Protein AF-A0AAI9CP24-F1 (afdb_monomer_lite)

Structure (mmCIF, N/CA/C/O backbone):
data_AF-A0AAI9CP24-F1
#
_entry.id   AF-A0AAI9CP24-F1
#
loop_
_atom_site.group_PDB
_atom_site.id
_atom_site.type_symbol
_atom_site.label_atom_id
_atom_site.label_alt_id
_atom_site.label_comp_id
_atom_site.label_asym_id
_atom_site.label_entity_id
_atom_site.label_seq_id
_atom_site.pdbx_PDB_ins_code
_atom_site.Cartn_x
_atom_site.Cartn_y
_atom_site.Cartn_z
_atom_site.occupancy
_atom_site.B_iso_or_equiv
_atom_site.auth_seq_id
_atom_site.auth_comp_id
_atom_site.auth_asym_id
_atom_site.auth_atom_id
_atom_site.pdbx_PDB_model_num
ATOM 1 N N . MET A 1 1 ? 12.661 22.272 -16.283 1.00 29.75 1 MET A N 1
ATOM 2 C CA . MET A 1 1 ? 11.301 22.648 -16.720 1.00 29.75 1 MET A CA 1
ATOM 3 C C . MET A 1 1 ? 10.342 22.265 -15.610 1.00 29.75 1 MET A C 1
ATOM 5 O O . MET A 1 1 ? 10.317 21.110 -15.218 1.00 29.75 1 MET A O 1
ATOM 9 N N . ASN A 1 2 ? 9.661 23.262 -15.044 1.00 33.88 2 ASN A N 1
ATOM 10 C CA . ASN A 1 2 ? 8.688 23.113 -13.966 1.00 33.88 2 ASN A CA 1
ATOM 11 C C . ASN A 1 2 ? 7.467 22.349 -14.462 1.00 33.88 2 ASN A C 1
ATOM 13 O O . ASN A 1 2 ? 6.769 22.854 -15.339 1.00 33.88 2 ASN A O 1
ATOM 17 N N . VAL A 1 3 ? 7.158 21.214 -13.841 1.00 28.73 3 VAL A N 1
ATOM 18 C CA . VAL A 1 3 ? 5.809 20.662 -13.914 1.00 28.73 3 VAL A CA 1
ATOM 19 C C . VAL A 1 3 ? 5.380 20.161 -12.539 1.00 28.73 3 VAL A C 1
ATOM 21 O O . VAL A 1 3 ? 5.319 18.972 -12.255 1.00 28.73 3 VAL A O 1
ATOM 24 N N . ILE A 1 4 ? 5.069 21.120 -11.667 1.00 34.44 4 ILE A N 1
ATOM 25 C CA . ILE A 1 4 ? 4.234 20.886 -10.489 1.00 34.44 4 ILE A CA 1
ATOM 26 C C . ILE A 1 4 ? 2.826 20.619 -11.031 1.00 34.44 4 ILE A C 1
ATOM 28 O O . ILE A 1 4 ? 2.032 21.542 -11.219 1.00 34.44 4 ILE A O 1
ATOM 32 N N . TRP A 1 5 ? 2.521 19.362 -11.357 1.00 32.34 5 TRP A N 1
ATOM 33 C CA . TRP A 1 5 ? 1.144 18.960 -11.618 1.00 32.34 5 TRP A CA 1
ATOM 34 C C . TRP A 1 5 ? 0.397 18.959 -10.290 1.00 32.34 5 TRP A C 1
ATOM 36 O O . TRP A 1 5 ? 0.415 17.996 -9.527 1.00 32.34 5 TRP A O 1
ATOM 46 N N . SER A 1 6 ? -0.324 20.048 -10.041 1.00 39.28 6 SER A N 1
ATOM 47 C CA . SER A 1 6 ? -1.467 20.018 -9.147 1.00 39.28 6 SER A CA 1
ATOM 48 C C . SER A 1 6 ? -2.445 18.960 -9.661 1.00 39.28 6 SER A C 1
ATOM 50 O O . SER A 1 6 ? -3.108 19.163 -10.682 1.00 39.28 6 SER A O 1
ATOM 52 N N . LYS A 1 7 ? -2.576 17.834 -8.966 1.00 36.53 7 LYS A N 1
ATOM 53 C CA . LYS A 1 7 ? -3.758 16.986 -9.109 1.00 36.53 7 LYS A CA 1
ATOM 54 C C . LYS A 1 7 ? -4.300 16.660 -7.734 1.00 36.53 7 LYS A C 1
ATOM 56 O O . LYS A 1 7 ? -3.764 15.846 -6.995 1.00 36.53 7 LYS A O 1
ATOM 61 N N . SER A 1 8 ? -5.386 17.370 -7.439 1.00 38.00 8 SER A N 1
ATOM 62 C CA . SER A 1 8 ? -6.408 17.005 -6.471 1.00 38.00 8 SER A CA 1
ATOM 63 C C . SER A 1 8 ? -6.593 15.487 -6.474 1.00 38.00 8 SER A C 1
ATOM 65 O O . SER A 1 8 ? -7.033 14.910 -7.471 1.00 38.00 8 SER A O 1
ATOM 67 N N . VAL A 1 9 ? -6.201 14.845 -5.377 1.00 40.53 9 VAL A N 1
ATOM 68 C CA . VAL A 1 9 ? -6.510 13.443 -5.120 1.00 40.53 9 VAL A CA 1
ATOM 69 C C . VAL A 1 9 ? -8.025 13.361 -4.981 1.00 40.53 9 VAL A C 1
ATOM 71 O O . VAL A 1 9 ? -8.609 13.981 -4.091 1.00 40.53 9 VAL A O 1
ATOM 74 N N . SER A 1 10 ? -8.689 12.652 -5.896 1.00 38.44 10 SER A N 1
ATOM 75 C CA . SER A 1 10 ? -10.125 12.407 -5.775 1.00 38.44 10 SER A CA 1
ATOM 76 C C . SER A 1 10 ? -10.376 11.702 -4.444 1.00 38.44 10 SER A C 1
ATOM 78 O O . SER A 1 10 ? -9.786 10.651 -4.202 1.00 38.44 10 SER A O 1
ATOM 80 N N . ALA A 1 11 ? -11.265 12.243 -3.612 1.00 44.44 11 ALA A N 1
ATOM 81 C CA . ALA A 1 11 ? -11.516 11.790 -2.239 1.00 44.44 11 ALA A CA 1
ATOM 82 C C . ALA A 1 11 ? -11.959 10.311 -2.082 1.00 44.44 11 ALA A C 1
ATOM 84 O O . ALA A 1 11 ? -12.158 9.857 -0.961 1.00 44.44 11 ALA A O 1
ATOM 85 N N . ASN A 1 12 ? -12.099 9.563 -3.183 1.00 48.12 12 ASN A N 1
ATOM 86 C CA . ASN A 1 12 ? -12.574 8.179 -3.231 1.00 48.12 12 ASN A CA 1
ATOM 87 C C . ASN A 1 12 ? -11.543 7.177 -3.785 1.00 48.12 12 ASN A C 1
ATOM 89 O O . ASN A 1 12 ? -11.907 6.030 -4.045 1.00 48.12 12 ASN A O 1
ATOM 93 N N . ARG A 1 13 ? -10.287 7.578 -4.022 1.00 58.44 13 ARG A N 1
ATOM 94 C CA . ARG A 1 13 ? -9.285 6.683 -4.621 1.00 58.44 13 ARG A CA 1
ATOM 95 C C . ARG A 1 13 ? -8.527 5.879 -3.568 1.00 58.44 13 ARG A C 1
ATOM 97 O O . ARG A 1 13 ? -8.204 6.403 -2.505 1.00 58.44 13 ARG A O 1
ATOM 104 N N . THR A 1 14 ? -8.259 4.600 -3.844 1.00 68.88 14 THR A N 1
ATOM 105 C CA . THR A 1 14 ? -7.449 3.777 -2.936 1.00 68.88 14 THR A CA 1
ATOM 106 C C . THR A 1 14 ? -5.961 4.017 -3.174 1.00 68.88 14 THR A C 1
ATOM 108 O O . THR A 1 14 ? -5.543 4.285 -4.299 1.00 68.88 14 THR A O 1
ATOM 111 N N . PHE A 1 15 ? -5.141 3.831 -2.136 1.00 73.62 15 PHE A N 1
ATOM 112 C CA . PHE A 1 15 ? -3.679 3.870 -2.253 1.00 73.62 15 PHE A CA 1
ATOM 113 C C . PHE A 1 15 ? -3.136 2.983 -3.383 1.00 73.62 15 PHE A C 1
ATOM 115 O O . PHE A 1 15 ? -2.243 3.374 -4.125 1.00 73.62 15 PHE A O 1
ATOM 122 N N . PHE A 1 16 ? -3.710 1.793 -3.557 1.00 76.88 16 PHE A N 1
ATOM 123 C CA . PHE A 1 16 ? -3.264 0.852 -4.581 1.00 76.88 16 PHE A CA 1
ATOM 124 C C . PHE A 1 16 ? -3.548 1.341 -6.001 1.00 76.88 16 PHE A C 1
ATOM 126 O O . PHE A 1 16 ? -2.753 1.075 -6.902 1.00 76.88 16 PHE A O 1
ATOM 133 N N . ASP A 1 17 ? -4.654 2.056 -6.207 1.00 77.69 17 ASP A N 1
ATOM 134 C CA . ASP A 1 17 ? -4.970 2.650 -7.506 1.00 77.69 17 ASP A CA 1
ATOM 135 C C . ASP A 1 17 ? -3.999 3.791 -7.829 1.00 77.69 17 ASP A C 1
ATOM 137 O O . ASP A 1 17 ? -3.595 3.949 -8.976 1.00 77.69 17 ASP A O 1
ATOM 141 N N . GLU A 1 18 ? -3.583 4.556 -6.817 1.00 78.50 18 GLU A N 1
ATOM 142 C CA . GLU A 1 18 ? -2.584 5.615 -6.976 1.00 78.50 18 GLU A CA 1
ATOM 143 C C . GLU A 1 18 ? -1.195 5.057 -7.285 1.00 78.50 18 GLU A C 1
ATOM 145 O O . GLU A 1 18 ? -0.570 5.505 -8.243 1.00 78.50 18 GLU A O 1
ATOM 150 N N . VAL A 1 19 ? -0.740 4.038 -6.549 1.00 82.69 19 VAL A N 1
ATOM 151 C CA . VAL A 1 19 ? 0.527 3.345 -6.844 1.00 82.69 19 VAL A CA 1
ATOM 152 C C . VAL A 1 19 ? 0.510 2.755 -8.248 1.00 82.69 19 VAL A C 1
ATOM 154 O O . VAL A 1 19 ? 1.470 2.914 -8.997 1.00 82.69 19 VAL A O 1
ATOM 157 N N . THR A 1 20 ? -0.595 2.108 -8.627 1.00 87.19 20 THR A N 1
ATOM 158 C CA . THR A 1 20 ? -0.749 1.520 -9.963 1.00 87.19 20 THR A CA 1
ATOM 159 C C . THR A 1 20 ? -0.615 2.576 -11.056 1.00 87.19 20 THR A C 1
ATOM 161 O O . THR A 1 20 ? 0.043 2.337 -12.066 1.00 87.19 20 THR A O 1
ATOM 164 N N . ASP A 1 21 ? -1.227 3.741 -10.872 1.00 86.31 21 ASP A N 1
ATOM 165 C CA . ASP A 1 21 ? -1.148 4.832 -11.838 1.00 86.31 21 ASP A CA 1
ATOM 166 C C . ASP A 1 21 ? 0.249 5.445 -11.923 1.00 86.31 21 ASP A C 1
ATOM 168 O O . ASP A 1 21 ? 0.714 5.714 -13.029 1.00 86.31 21 ASP A O 1
ATOM 172 N N . VAL A 1 22 ? 0.916 5.658 -10.784 1.00 88.25 22 VAL A N 1
ATOM 173 C CA . VAL A 1 22 ? 2.273 6.222 -10.754 1.00 88.25 22 VAL A CA 1
ATOM 174 C C . VAL A 1 22 ? 3.254 5.287 -11.451 1.00 88.25 22 VAL A C 1
ATOM 176 O O . VAL A 1 22 ? 3.964 5.730 -12.350 1.00 88.25 22 VAL A O 1
ATOM 179 N N . ILE A 1 23 ? 3.239 3.991 -11.116 1.00 90.94 23 ILE A N 1
ATOM 180 C CA . ILE A 1 23 ? 4.111 3.002 -11.765 1.00 90.94 23 ILE A CA 1
ATOM 181 C C . ILE A 1 23 ? 3.857 2.989 -13.275 1.00 90.94 23 ILE A C 1
ATOM 183 O O . ILE A 1 23 ? 4.799 3.066 -14.056 1.00 90.94 23 ILE A O 1
ATOM 187 N N . ARG A 1 24 ? 2.591 2.954 -13.714 1.00 91.31 24 ARG A N 1
ATOM 188 C CA . ARG A 1 24 ? 2.267 2.983 -15.150 1.00 91.31 24 ARG A CA 1
ATOM 189 C C . ARG A 1 24 ? 2.765 4.244 -15.840 1.00 91.31 24 ARG A C 1
ATOM 191 O O . ARG A 1 24 ? 3.274 4.141 -16.949 1.00 91.31 24 ARG A O 1
ATOM 198 N N . LEU A 1 25 ? 2.598 5.405 -15.213 1.00 90.81 25 LEU A N 1
ATOM 199 C CA . LEU A 1 25 ? 3.021 6.682 -15.777 1.00 90.81 25 LEU A CA 1
ATOM 200 C C . LEU A 1 25 ? 4.541 6.720 -15.975 1.00 90.81 25 LEU A C 1
ATOM 202 O O . LEU A 1 25 ? 4.999 7.020 -17.079 1.00 90.81 25 LEU A O 1
ATOM 206 N N . VAL A 1 26 ? 5.307 6.375 -14.938 1.00 90.25 26 VAL A N 1
ATOM 207 C CA . VAL A 1 26 ? 6.775 6.388 -14.996 1.00 90.25 26 VAL A CA 1
ATOM 208 C C . VAL A 1 26 ? 7.280 5.351 -15.997 1.00 90.25 26 VAL A C 1
ATOM 210 O O . VAL A 1 26 ? 8.027 5.701 -16.903 1.00 90.25 26 VAL A O 1
ATOM 213 N N . LEU A 1 27 ? 6.790 4.109 -15.932 1.00 91.06 27 LEU A N 1
ATOM 214 C CA . LEU A 1 27 ? 7.218 3.053 -16.855 1.00 91.06 27 LEU A CA 1
ATOM 215 C C . LEU A 1 27 ? 6.841 3.342 -18.312 1.00 91.06 27 LEU A C 1
ATOM 217 O O . LEU A 1 27 ? 7.616 3.034 -19.208 1.00 91.06 27 LEU A O 1
ATOM 221 N N . SER A 1 28 ? 5.695 3.983 -18.562 1.00 88.94 28 SER A N 1
ATOM 222 C CA . SER A 1 28 ? 5.347 4.425 -19.919 1.00 88.94 28 SER A CA 1
ATOM 223 C C . SER A 1 28 ? 6.265 5.528 -20.443 1.00 88.94 28 SER A C 1
ATOM 225 O O . SER A 1 28 ? 6.451 5.633 -21.649 1.00 88.94 28 SER A O 1
ATOM 227 N N . SER A 1 29 ? 6.839 6.340 -19.549 1.00 88.69 29 SER A N 1
ATOM 228 C CA . SER A 1 29 ? 7.823 7.368 -19.909 1.00 88.69 29 SER A CA 1
ATOM 229 C C . SER A 1 29 ? 9.212 6.768 -20.155 1.00 88.69 29 SER A C 1
ATOM 231 O O . SER A 1 29 ? 10.026 7.394 -20.823 1.00 88.69 29 SER A O 1
ATOM 233 N N . ALA A 1 30 ? 9.458 5.562 -19.637 1.00 87.69 30 ALA A N 1
ATOM 234 C CA . ALA A 1 30 ? 10.645 4.744 -19.874 1.00 87.69 30 ALA A CA 1
ATOM 235 C C . ALA A 1 30 ? 10.435 3.709 -21.002 1.00 87.69 30 ALA A C 1
ATOM 237 O O . ALA A 1 30 ? 11.080 2.668 -21.007 1.00 87.69 30 ALA A O 1
ATOM 238 N N . ASP A 1 31 ? 9.484 3.951 -21.913 1.00 89.62 31 ASP A N 1
ATOM 239 C CA . ASP A 1 31 ? 9.185 3.106 -23.082 1.00 89.62 31 ASP A CA 1
ATOM 240 C C . ASP A 1 31 ? 8.832 1.629 -22.784 1.00 89.62 31 ASP A C 1
ATOM 242 O O . ASP A 1 31 ? 8.814 0.780 -23.679 1.00 89.62 31 ASP A O 1
ATOM 246 N N . VAL A 1 32 ? 8.445 1.304 -21.546 1.00 89.88 32 VAL A N 1
ATOM 247 C CA . VAL A 1 32 ? 7.958 -0.036 -21.191 1.00 89.88 32 VAL A CA 1
ATOM 248 C C . VAL A 1 32 ? 6.535 -0.230 -21.717 1.00 89.88 32 VAL A C 1
ATOM 250 O O . VAL A 1 32 ? 5.640 0.593 -21.495 1.00 89.88 32 VAL A O 1
ATOM 253 N N . ALA A 1 33 ? 6.284 -1.363 -22.378 1.00 91.19 33 ALA A N 1
ATOM 254 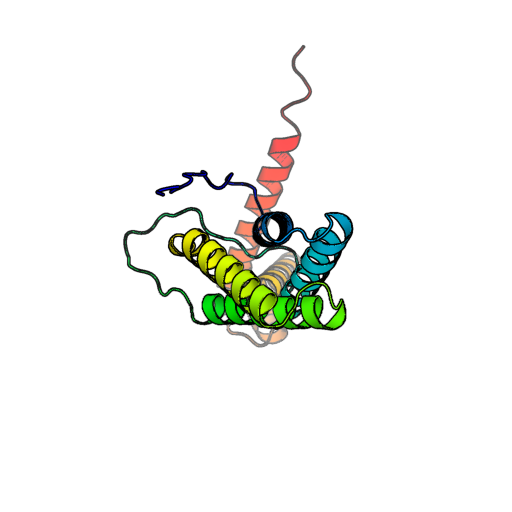C CA . ALA A 1 33 ? 4.982 -1.655 -22.963 1.00 91.19 33 ALA A CA 1
ATOM 255 C C . ALA A 1 33 ? 3.857 -1.674 -21.911 1.00 91.19 33 ALA A C 1
ATOM 257 O O . ALA A 1 33 ? 4.002 -2.166 -20.790 1.00 91.19 33 ALA A O 1
ATOM 258 N N . HIS A 1 34 ? 2.676 -1.180 -22.298 1.00 88.88 34 HIS A N 1
ATOM 259 C CA . HIS A 1 34 ? 1.545 -1.009 -21.380 1.00 88.88 34 HIS A CA 1
ATOM 260 C C . HIS A 1 34 ? 1.131 -2.307 -20.666 1.00 88.88 34 HIS A C 1
ATOM 262 O O . HIS A 1 34 ? 0.767 -2.278 -19.489 1.00 88.88 34 HIS A O 1
ATOM 268 N N . ALA A 1 35 ? 1.177 -3.444 -21.368 1.00 89.69 35 ALA A N 1
ATOM 269 C CA . ALA A 1 35 ? 0.838 -4.745 -20.797 1.00 89.69 35 ALA A CA 1
ATOM 270 C C . ALA A 1 35 ? 1.796 -5.138 -19.660 1.00 89.69 35 ALA A C 1
ATOM 272 O O . ALA A 1 35 ? 1.341 -5.595 -18.608 1.00 89.69 35 ALA A O 1
ATOM 273 N N . ASP A 1 36 ? 3.090 -4.876 -19.841 1.00 91.12 36 ASP A N 1
ATOM 274 C CA . ASP A 1 36 ? 4.139 -5.194 -18.875 1.00 91.12 36 ASP A CA 1
ATOM 275 C C . ASP A 1 36 ? 4.098 -4.241 -17.685 1.00 91.12 36 ASP A C 1
ATOM 277 O O . ASP A 1 36 ? 4.050 -4.685 -16.536 1.00 91.12 36 ASP A O 1
ATOM 281 N N . ALA A 1 37 ? 3.955 -2.937 -17.937 1.00 89.56 37 ALA A N 1
ATOM 282 C CA . ALA A 1 37 ? 3.748 -1.950 -16.880 1.00 89.56 37 ALA A CA 1
ATOM 283 C C . ALA A 1 37 ? 2.529 -2.309 -16.009 1.00 89.56 37 ALA A C 1
ATOM 285 O O . ALA A 1 37 ? 2.560 -2.203 -14.780 1.00 89.56 37 ALA A O 1
ATOM 286 N N . LEU A 1 38 ? 1.446 -2.790 -16.625 1.00 89.69 38 LEU A N 1
ATOM 287 C CA . LEU A 1 38 ? 0.234 -3.225 -15.936 1.00 89.69 38 LEU A CA 1
ATOM 288 C C . LEU A 1 38 ? 0.430 -4.530 -15.148 1.00 89.69 38 LEU A C 1
ATOM 290 O O . LEU A 1 38 ? -0.149 -4.665 -14.064 1.00 89.69 38 LEU A O 1
ATOM 294 N N . ALA A 1 39 ? 1.233 -5.467 -15.653 1.00 90.44 39 ALA A N 1
ATOM 295 C CA . ALA A 1 39 ? 1.603 -6.693 -14.950 1.00 90.44 39 ALA A CA 1
ATOM 296 C C . ALA A 1 39 ? 2.468 -6.396 -13.714 1.00 90.44 39 ALA A C 1
ATOM 298 O O . ALA A 1 39 ? 2.089 -6.795 -12.607 1.00 90.44 39 ALA A O 1
ATOM 299 N N . VAL A 1 40 ? 3.537 -5.609 -13.881 1.00 91.50 40 VAL A N 1
ATOM 300 C CA . VAL A 1 40 ? 4.438 -5.157 -12.808 1.00 91.50 40 VAL A CA 1
ATOM 301 C C . VAL A 1 40 ? 3.650 -4.426 -11.722 1.00 91.50 40 VAL A C 1
ATOM 303 O O . VAL A 1 40 ? 3.676 -4.823 -10.557 1.00 91.50 40 VAL A O 1
ATOM 306 N N . SER A 1 41 ? 2.835 -3.437 -12.107 1.00 88.88 41 SER A N 1
ATOM 307 C CA . SER A 1 41 ? 2.006 -2.670 -11.163 1.00 88.88 41 SER A CA 1
ATOM 308 C C . SER A 1 41 ? 1.084 -3.569 -10.333 1.00 88.88 41 SER A C 1
ATOM 310 O O . SER A 1 41 ? 0.934 -3.389 -9.122 1.00 88.88 41 SER A O 1
ATOM 312 N N . ARG A 1 42 ? 0.455 -4.567 -10.972 1.00 89.38 42 ARG A N 1
ATOM 313 C CA . ARG A 1 42 ? -0.429 -5.522 -10.287 1.00 89.38 42 ARG A CA 1
ATOM 314 C C . ARG A 1 42 ? 0.340 -6.392 -9.304 1.00 89.38 42 ARG A C 1
ATOM 316 O O . ARG A 1 42 ? -0.187 -6.668 -8.230 1.00 89.38 42 ARG A O 1
ATOM 323 N N . GLN A 1 43 ? 1.535 -6.842 -9.664 1.00 89.19 43 GLN A N 1
ATOM 324 C CA . GLN A 1 43 ? 2.354 -7.699 -8.814 1.00 89.19 43 GLN A CA 1
ATOM 325 C C . GLN A 1 43 ? 2.837 -6.957 -7.568 1.00 89.19 43 GLN A C 1
ATOM 327 O O . GLN A 1 43 ? 2.580 -7.426 -6.457 1.00 89.19 43 GLN A O 1
ATOM 332 N N . VAL A 1 44 ? 3.365 -5.744 -7.752 1.00 88.75 44 VAL A N 1
ATOM 333 C CA . VAL A 1 44 ? 3.720 -4.823 -6.663 1.00 88.75 44 VAL A CA 1
ATOM 334 C C . VAL A 1 44 ? 2.519 -4.608 -5.737 1.00 88.75 44 VAL A C 1
ATOM 336 O O . VAL A 1 44 ? 2.581 -4.870 -4.535 1.00 88.75 44 VAL A O 1
ATOM 339 N N . CYS A 1 45 ? 1.355 -4.260 -6.293 1.00 85.12 45 CYS A N 1
ATOM 340 C CA . CYS A 1 45 ? 0.144 -4.047 -5.497 1.00 85.12 45 CYS A CA 1
ATOM 341 C C . CYS A 1 45 ? -0.342 -5.303 -4.756 1.00 85.12 45 CYS A C 1
ATOM 343 O O . CYS A 1 45 ? -0.837 -5.193 -3.633 1.00 85.12 45 CYS A O 1
ATOM 345 N N . ARG A 1 46 ? -0.227 -6.504 -5.344 1.00 84.56 46 ARG A N 1
ATOM 346 C CA . ARG A 1 46 ? -0.565 -7.764 -4.653 1.00 84.56 46 ARG A CA 1
ATOM 347 C C . ARG A 1 46 ? 0.342 -7.983 -3.446 1.00 84.56 46 ARG A C 1
ATOM 349 O O . ARG A 1 46 ? -0.163 -8.358 -2.386 1.00 84.56 46 ARG A O 1
ATOM 356 N N . ARG A 1 47 ? 1.646 -7.728 -3.586 1.00 82.38 47 ARG A N 1
ATOM 357 C CA . ARG A 1 47 ? 2.613 -7.896 -2.497 1.00 82.38 47 ARG A CA 1
ATOM 358 C C . ARG A 1 47 ? 2.321 -6.938 -1.348 1.00 82.38 47 ARG A C 1
ATOM 360 O O . ARG A 1 47 ? 2.150 -7.393 -0.218 1.00 82.38 47 ARG A O 1
ATOM 367 N N . ILE A 1 48 ? 2.121 -5.657 -1.649 1.00 77.00 48 ILE A N 1
ATOM 368 C CA . ILE A 1 48 ? 1.754 -4.648 -0.645 1.00 77.00 48 ILE A CA 1
ATOM 369 C C . ILE A 1 48 ? 0.444 -5.047 0.054 1.00 77.00 48 ILE A C 1
ATOM 371 O O . ILE A 1 48 ? 0.370 -5.049 1.282 1.00 77.00 48 ILE A O 1
ATOM 375 N N . LYS A 1 49 ? -0.582 -5.484 -0.693 1.00 74.38 49 LYS A N 1
ATOM 376 C CA . LYS A 1 49 ? -1.840 -5.980 -0.100 1.00 74.38 49 LYS A CA 1
ATOM 377 C C . LYS A 1 49 ? -1.619 -7.147 0.861 1.00 74.38 49 LYS A C 1
ATOM 379 O O . LYS A 1 49 ? -2.246 -7.169 1.918 1.00 74.38 49 LYS A O 1
ATOM 384 N N . SER A 1 50 ? -0.751 -8.095 0.504 1.00 75.88 50 SER A N 1
ATOM 385 C CA . SER A 1 50 ? -0.444 -9.255 1.348 1.00 75.88 50 SER A CA 1
ATOM 386 C C . SER A 1 50 ? 0.290 -8.872 2.636 1.00 75.88 50 SER A C 1
ATOM 388 O O . SER A 1 50 ? -0.013 -9.419 3.692 1.00 75.88 50 SER A O 1
ATOM 390 N N . GLN A 1 51 ? 1.201 -7.899 2.565 1.00 72.19 51 GLN A N 1
ATOM 391 C CA . GLN A 1 51 ? 2.044 -7.493 3.690 1.00 72.19 51 GLN A CA 1
ATOM 392 C C . GLN A 1 51 ? 1.320 -6.561 4.668 1.00 72.19 51 GLN A C 1
ATOM 394 O O . GLN A 1 51 ? 1.555 -6.632 5.872 1.00 72.19 51 GLN A O 1
ATOM 399 N N . PHE A 1 52 ? 0.392 -5.736 4.174 1.00 68.12 52 PHE A N 1
ATOM 400 C CA . PHE A 1 52 ? -0.322 -4.742 4.982 1.00 68.12 52 PHE A CA 1
ATOM 401 C C . PHE A 1 52 ? -1.792 -5.095 5.288 1.00 68.12 52 PHE A C 1
ATOM 403 O O . PHE A 1 52 ? -2.516 -4.262 5.826 1.00 68.12 52 PHE A O 1
ATOM 410 N N . GLY A 1 53 ? -2.239 -6.329 5.017 1.00 55.03 53 GLY A N 1
ATOM 411 C CA . GLY A 1 53 ? -3.495 -6.862 5.573 1.00 55.03 53 GLY A CA 1
ATOM 412 C C . GLY A 1 53 ? -4.777 -6.637 4.759 1.00 55.03 53 GLY A C 1
ATOM 413 O O . GLY A 1 53 ? -5.865 -6.854 5.281 1.00 55.03 53 GLY A O 1
ATOM 414 N N . GLY A 1 54 ? -4.670 -6.291 3.475 1.00 52.25 54 GLY A N 1
ATOM 415 C CA . GLY A 1 54 ? -5.796 -6.334 2.537 1.00 52.25 54 GLY A CA 1
ATOM 416 C C . GLY A 1 54 ? -6.725 -5.107 2.478 1.00 52.25 54 GLY A C 1
ATOM 417 O O . GLY A 1 54 ? -6.874 -4.320 3.406 1.00 52.25 54 GLY A O 1
ATOM 418 N N . SER A 1 55 ? -7.342 -4.981 1.299 1.00 43.38 55 SER A N 1
ATOM 419 C CA . SER A 1 55 ? -8.401 -4.074 0.815 1.00 43.38 55 SER A CA 1
ATOM 420 C C . SER A 1 55 ? -8.249 -2.557 0.951 1.00 43.38 55 SER A C 1
ATOM 422 O O . SER A 1 55 ? -8.635 -1.866 0.008 1.00 43.38 55 SER A O 1
ATOM 424 N N . THR A 1 56 ? -7.754 -1.988 2.056 1.00 47.50 56 THR A N 1
ATOM 425 C CA . THR A 1 56 ? -7.833 -0.523 2.219 1.00 47.50 56 THR A CA 1
ATOM 426 C C . THR A 1 56 ? -6.754 0.062 3.128 1.00 47.50 56 THR A C 1
ATOM 428 O O . THR A 1 56 ? -6.861 0.048 4.352 1.00 47.50 56 THR A O 1
ATOM 431 N N . ILE A 1 57 ? -5.734 0.652 2.503 1.00 50.22 57 ILE A N 1
ATOM 432 C CA . ILE A 1 57 ? -4.845 1.624 3.142 1.00 50.22 57 ILE A CA 1
ATOM 433 C C . ILE A 1 57 ? -5.485 2.994 2.906 1.00 50.22 57 ILE A C 1
ATOM 435 O O . ILE A 1 57 ? -5.611 3.423 1.757 1.00 50.22 57 ILE A O 1
ATOM 439 N N . TYR A 1 58 ? -5.955 3.646 3.972 1.00 47.56 58 TYR A N 1
ATOM 440 C CA . TYR A 1 58 ? -6.575 4.965 3.863 1.00 47.56 58 TYR A CA 1
ATOM 441 C C . TYR A 1 58 ? -5.494 6.037 3.920 1.00 47.56 58 TYR A C 1
ATOM 443 O O . TYR A 1 58 ? -4.763 6.161 4.905 1.00 47.56 58 TYR A O 1
ATOM 451 N N . LEU A 1 59 ? -5.434 6.842 2.871 1.00 45.06 59 LEU A N 1
ATOM 452 C CA . LEU A 1 59 ? -4.660 8.068 2.834 1.00 45.06 59 LEU A CA 1
ATOM 453 C C . LEU A 1 59 ? -5.599 9.196 3.275 1.00 45.06 59 LEU A C 1
ATOM 455 O O . LEU A 1 59 ? -6.564 9.489 2.568 1.00 45.06 59 LEU A O 1
ATOM 459 N N . PRO A 1 60 ? -5.427 9.802 4.459 1.00 37.34 60 PRO A N 1
ATOM 460 C CA . PRO A 1 60 ? -6.277 10.905 4.848 1.00 37.34 60 PRO A CA 1
ATOM 461 C C . PRO A 1 60 ? -5.956 12.095 3.956 1.00 37.34 60 PRO A C 1
ATOM 463 O O . PRO A 1 60 ? -4.838 12.607 3.940 1.00 37.34 60 PRO A O 1
ATOM 466 N N . THR A 1 61 ? -6.982 12.577 3.268 1.00 39.03 61 THR A N 1
ATOM 467 C CA . THR A 1 61 ? -7.000 13.906 2.675 1.00 39.03 61 THR A CA 1
ATOM 468 C C . THR A 1 61 ? -7.022 14.917 3.821 1.00 39.03 61 THR A C 1
ATOM 470 O O . THR A 1 61 ? -8.068 15.180 4.410 1.00 39.03 61 THR A O 1
ATOM 473 N N . ASN A 1 62 ? -5.827 15.366 4.202 1.00 33.78 62 ASN A N 1
ATOM 474 C CA . ASN A 1 62 ? -5.480 16.477 5.086 1.00 33.78 62 ASN A CA 1
ATOM 475 C C . ASN A 1 62 ? -6.592 17.036 6.005 1.00 33.78 62 ASN A C 1
ATOM 477 O O . ASN A 1 62 ? -7.511 17.711 5.543 1.00 33.78 62 ASN A O 1
ATOM 481 N N . ARG A 1 63 ? -6.422 16.885 7.327 1.00 37.84 63 ARG A N 1
ATOM 482 C CA . ARG A 1 63 ? -6.860 17.882 8.325 1.00 37.84 63 ARG A CA 1
ATOM 483 C C . ARG A 1 63 ? -6.222 17.603 9.687 1.00 37.84 63 ARG A C 1
ATOM 485 O O . ARG A 1 63 ? -6.818 16.949 10.536 1.00 37.84 63 ARG A O 1
ATOM 492 N N . SER A 1 64 ? -5.027 18.141 9.927 1.00 35.78 64 SER A N 1
ATOM 493 C CA . SER A 1 64 ? -4.627 18.564 11.279 1.00 35.78 64 SER A CA 1
ATOM 494 C C . SER A 1 64 ? -3.325 19.373 11.260 1.00 35.78 64 SER A C 1
ATOM 496 O O . SER A 1 64 ? -2.318 18.932 10.721 1.00 35.78 64 SER A O 1
ATOM 498 N N . LYS A 1 65 ? -3.359 20.545 11.909 1.00 39.22 65 LYS A N 1
ATOM 499 C CA . LYS A 1 65 ? -2.249 21.496 12.121 1.00 39.22 65 LYS A CA 1
ATOM 500 C C . LYS A 1 65 ? -1.130 20.984 13.046 1.00 39.22 65 LYS A C 1
ATOM 502 O O . LYS A 1 65 ? -0.223 21.742 13.369 1.00 39.22 65 LYS A O 1
ATOM 507 N N . ALA A 1 66 ? -1.192 19.743 13.512 1.00 36.50 66 ALA A N 1
ATOM 508 C CA . ALA A 1 66 ? -0.143 19.155 14.332 1.00 36.50 66 ALA A CA 1
ATOM 509 C C . ALA A 1 66 ? 0.721 18.267 13.437 1.00 36.50 66 ALA A C 1
ATOM 511 O O . ALA A 1 66 ? 0.246 17.218 13.006 1.00 36.50 66 ALA A O 1
ATOM 512 N N . GLY A 1 67 ? 1.944 18.724 13.141 1.00 41.12 67 GLY A N 1
ATOM 513 C CA . GLY A 1 67 ? 2.957 17.998 12.373 1.00 41.12 67 GLY A CA 1
ATOM 514 C C . GLY A 1 67 ? 3.023 16.535 12.800 1.00 41.12 67 GLY A C 1
ATOM 515 O O . GLY A 1 67 ? 3.522 16.204 13.875 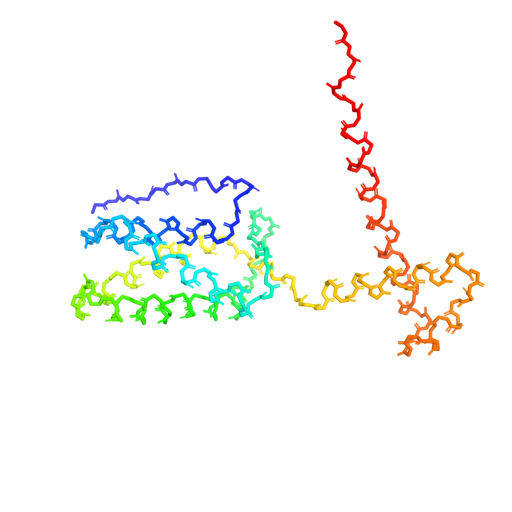1.00 41.12 67 GLY A O 1
ATOM 516 N N . GLY A 1 68 ? 2.418 15.675 11.986 1.00 36.25 68 GLY A N 1
ATOM 517 C CA . GLY A 1 68 ? 2.265 14.259 12.265 1.00 36.25 68 GLY A CA 1
ATOM 518 C C . GLY A 1 68 ? 3.457 13.504 11.718 1.00 36.25 68 GLY A C 1
ATOM 519 O O . GLY A 1 68 ? 3.942 13.810 10.634 1.00 36.25 68 GLY A O 1
ATOM 520 N N . HIS A 1 69 ? 3.921 12.515 12.475 1.00 41.12 69 HIS A N 1
ATOM 521 C CA . HIS A 1 69 ? 4.897 11.540 12.022 1.00 41.12 69 HIS A CA 1
ATOM 522 C C . HIS A 1 69 ? 4.483 11.031 10.635 1.00 41.12 69 HIS A C 1
ATOM 524 O O . HIS A 1 69 ? 3.478 10.325 10.528 1.00 41.12 69 HIS A O 1
ATOM 530 N N . ALA A 1 70 ? 5.250 11.346 9.588 1.00 46.59 70 ALA A N 1
ATOM 531 C CA . ALA A 1 70 ? 5.393 10.434 8.464 1.00 46.59 70 ALA A CA 1
ATOM 532 C C . ALA A 1 70 ? 5.806 9.101 9.102 1.00 46.59 70 ALA A C 1
ATOM 534 O O . ALA A 1 70 ? 6.927 8.935 9.581 1.00 46.59 70 ALA A O 1
ATOM 535 N N . SER A 1 71 ? 4.802 8.266 9.368 1.00 55.59 71 SER A N 1
ATOM 536 C CA . SER A 1 71 ? 4.927 7.178 10.327 1.00 55.59 71 SER A CA 1
ATOM 537 C C . SER A 1 71 ? 5.912 6.177 9.748 1.00 55.59 71 SER A C 1
ATOM 539 O O . SER A 1 71 ? 5.869 5.938 8.549 1.00 55.59 71 SER A O 1
ATOM 541 N N . LYS A 1 72 ? 6.781 5.590 10.570 1.00 59.84 72 LYS A N 1
ATOM 542 C CA . LYS A 1 72 ? 7.713 4.510 10.201 1.00 59.84 72 LYS A CA 1
ATOM 543 C C . LYS A 1 72 ? 7.153 3.530 9.145 1.00 59.84 72 LYS A C 1
ATOM 545 O O . LYS A 1 72 ? 7.845 3.175 8.205 1.00 59.84 72 LYS A O 1
ATOM 550 N N . LEU A 1 73 ? 5.869 3.196 9.259 1.00 65.06 73 LEU A N 1
ATOM 551 C CA . LEU A 1 73 ? 5.113 2.332 8.353 1.00 65.06 73 LEU A CA 1
ATOM 552 C C . LEU A 1 73 ? 4.970 2.853 6.910 1.00 65.06 73 LEU A C 1
ATOM 554 O O . LEU A 1 73 ? 4.908 2.072 5.972 1.00 65.06 73 LEU A O 1
ATOM 558 N N . GLY A 1 74 ? 4.884 4.169 6.725 1.00 69.88 74 GLY A N 1
ATOM 559 C CA . GLY A 1 74 ? 4.865 4.801 5.410 1.00 69.88 74 GLY A CA 1
ATOM 560 C C . GLY A 1 74 ? 6.202 4.709 4.695 1.00 69.88 74 GLY A C 1
ATOM 561 O O . GLY A 1 74 ? 6.220 4.437 3.503 1.00 69.88 74 GLY A O 1
ATOM 562 N N . MET A 1 75 ? 7.303 4.858 5.437 1.00 73.56 75 MET A N 1
ATOM 563 C CA . MET A 1 75 ? 8.642 4.608 4.900 1.00 73.56 75 MET A CA 1
ATOM 564 C C . MET A 1 75 ? 8.812 3.127 4.553 1.00 73.56 75 MET A C 1
ATOM 566 O O . MET A 1 75 ? 9.161 2.821 3.424 1.00 73.56 75 MET A O 1
ATOM 570 N N . GLU A 1 76 ? 8.421 2.214 5.450 1.00 76.75 76 GLU A N 1
ATOM 571 C CA . GLU A 1 76 ? 8.437 0.764 5.185 1.00 76.75 76 GLU A CA 1
ATOM 572 C C . GLU A 1 76 ? 7.602 0.371 3.954 1.00 76.75 76 GLU A C 1
ATOM 574 O O . GLU A 1 76 ? 7.938 -0.569 3.238 1.00 76.75 76 GLU A O 1
ATOM 579 N N . LEU A 1 77 ? 6.495 1.074 3.699 1.00 77.06 77 LEU A N 1
ATOM 580 C CA . LEU A 1 77 ? 5.665 0.835 2.528 1.00 77.06 77 LEU A CA 1
ATOM 581 C C . LEU A 1 77 ? 6.334 1.330 1.241 1.00 77.06 77 LEU A C 1
ATOM 583 O O . LEU A 1 77 ? 6.239 0.651 0.221 1.00 77.06 77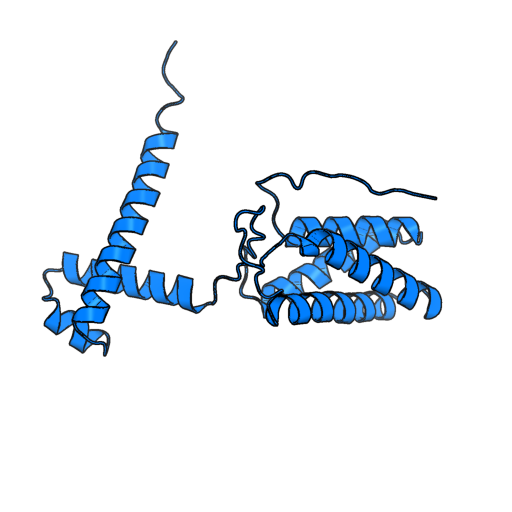 LEU A O 1
ATOM 587 N N . LEU A 1 78 ? 6.965 2.506 1.275 1.00 79.81 78 LEU A N 1
ATOM 588 C CA . LEU A 1 78 ? 7.685 3.053 0.125 1.00 79.81 78 LEU A CA 1
ATOM 589 C C . LEU A 1 78 ? 8.890 2.182 -0.225 1.00 79.81 78 LEU A C 1
ATOM 591 O O . LEU A 1 78 ? 9.055 1.836 -1.390 1.00 79.81 78 LEU A O 1
ATOM 595 N N . ASP A 1 79 ? 9.646 1.758 0.787 1.00 84.19 79 ASP A N 1
ATOM 596 C CA . ASP A 1 79 ? 10.778 0.849 0.618 1.00 84.19 79 ASP A CA 1
ATOM 597 C C . ASP A 1 79 ? 10.308 -0.488 0.008 1.00 84.19 79 ASP A C 1
ATOM 599 O O . ASP A 1 79 ? 10.914 -0.993 -0.931 1.00 84.19 79 ASP A O 1
ATOM 603 N N . LEU A 1 80 ? 9.148 -1.017 0.432 1.00 85.00 80 LEU A N 1
ATOM 604 C CA . LEU A 1 80 ? 8.577 -2.223 -0.181 1.00 85.00 80 LEU A CA 1
ATOM 605 C C . LEU A 1 80 ? 8.177 -2.023 -1.653 1.00 85.00 80 LEU A C 1
ATOM 607 O O . LEU A 1 80 ? 8.329 -2.944 -2.456 1.00 85.00 80 LEU A O 1
ATOM 611 N N . VAL A 1 81 ? 7.608 -0.864 -2.008 1.00 86.62 81 VAL A N 1
ATOM 612 C CA . VAL A 1 81 ? 7.253 -0.555 -3.405 1.00 86.62 81 VAL A CA 1
ATOM 613 C C . VAL A 1 81 ? 8.510 -0.539 -4.269 1.00 86.62 81 VAL A C 1
ATOM 615 O O . VAL A 1 81 ? 8.506 -1.133 -5.343 1.00 86.62 81 VAL A O 1
ATOM 618 N N . GLU A 1 82 ? 9.560 0.125 -3.796 1.00 88.19 82 GLU A N 1
ATOM 619 C CA . GLU A 1 82 ? 10.843 0.260 -4.484 1.00 88.19 82 GLU A CA 1
ATOM 620 C C . GLU A 1 82 ? 11.539 -1.095 -4.676 1.00 88.19 82 GLU A C 1
ATOM 622 O O . GLU A 1 82 ? 11.910 -1.442 -5.802 1.00 88.19 82 GLU A O 1
ATOM 627 N N . ASP A 1 83 ? 11.641 -1.895 -3.611 1.00 89.06 83 ASP A N 1
ATOM 628 C CA . ASP A 1 83 ? 12.262 -3.223 -3.639 1.00 89.06 83 ASP A CA 1
ATOM 629 C C . ASP A 1 83 ? 11.533 -4.167 -4.604 1.00 89.06 83 ASP A C 1
ATOM 631 O O . ASP A 1 83 ? 12.149 -4.834 -5.442 1.00 89.06 83 ASP A O 1
ATOM 635 N N . GLU A 1 84 ? 10.201 -4.220 -4.513 1.00 91.44 84 GLU A N 1
ATOM 636 C CA . GLU A 1 84 ? 9.396 -5.112 -5.345 1.00 91.44 84 GLU A CA 1
ATOM 637 C C . GLU A 1 84 ? 9.383 -4.650 -6.806 1.00 91.44 84 GLU A C 1
ATOM 639 O O . GLU A 1 84 ? 9.492 -5.480 -7.707 1.00 91.44 84 GLU A O 1
ATOM 644 N N . LEU A 1 85 ? 9.300 -3.342 -7.065 1.00 91.06 85 LEU A N 1
ATOM 645 C CA . LEU A 1 85 ? 9.388 -2.798 -8.420 1.00 91.06 85 LEU A CA 1
ATOM 646 C C . LEU A 1 85 ? 10.735 -3.149 -9.060 1.00 91.06 85 LEU A C 1
ATOM 648 O O . LEU A 1 85 ? 10.763 -3.676 -10.175 1.00 91.06 85 LEU A O 1
ATOM 652 N N . SER A 1 86 ? 11.828 -2.935 -8.322 1.00 89.88 86 SER A N 1
ATOM 653 C CA . SER A 1 86 ? 13.180 -3.297 -8.752 1.00 89.88 86 SER A CA 1
ATOM 654 C C . SER A 1 86 ? 13.275 -4.778 -9.105 1.00 89.88 86 SER A C 1
ATOM 656 O O . SER A 1 86 ? 13.814 -5.157 -10.146 1.00 89.88 86 SER A O 1
ATOM 658 N N . HIS A 1 87 ? 12.728 -5.634 -8.241 1.00 91.56 87 HIS A N 1
ATOM 659 C CA . HIS A 1 87 ? 12.738 -7.076 -8.437 1.00 91.56 87 HIS A CA 1
ATOM 660 C C . HIS A 1 87 ? 11.951 -7.499 -9.685 1.00 91.56 87 HIS A C 1
ATOM 662 O O . HIS A 1 87 ? 12.466 -8.271 -10.495 1.00 91.56 87 HIS A O 1
ATOM 668 N N . GLN A 1 88 ? 10.738 -6.970 -9.872 1.00 91.06 88 GLN A N 1
ATOM 669 C CA . GLN A 1 88 ? 9.879 -7.329 -11.001 1.00 91.06 88 GLN A CA 1
ATOM 670 C C . GLN A 1 88 ? 10.443 -6.876 -12.347 1.00 91.06 88 GLN A C 1
ATOM 672 O O . GLN A 1 88 ? 10.420 -7.642 -13.310 1.00 91.06 88 GLN A O 1
ATOM 677 N N . LEU A 1 89 ? 10.990 -5.662 -12.419 1.00 90.06 89 LEU A N 1
ATOM 678 C CA . LEU A 1 89 ? 11.593 -5.145 -13.648 1.00 90.06 89 LEU A CA 1
ATOM 679 C C . LEU A 1 89 ? 12.852 -5.931 -14.039 1.00 90.06 89 LEU A C 1
ATOM 681 O O . LEU A 1 89 ? 13.002 -6.278 -15.211 1.00 90.06 89 LEU A O 1
ATOM 685 N N . ARG A 1 90 ? 13.702 -6.301 -13.065 1.00 90.12 90 ARG A N 1
ATOM 686 C CA . ARG A 1 90 ? 14.856 -7.190 -13.303 1.00 90.12 90 ARG A CA 1
ATOM 687 C C . ARG A 1 90 ? 14.426 -8.569 -13.776 1.00 90.12 90 ARG A C 1
ATOM 689 O O . ARG A 1 90 ? 14.998 -9.095 -14.723 1.00 90.12 90 ARG A O 1
ATOM 696 N N . GLN A 1 91 ? 13.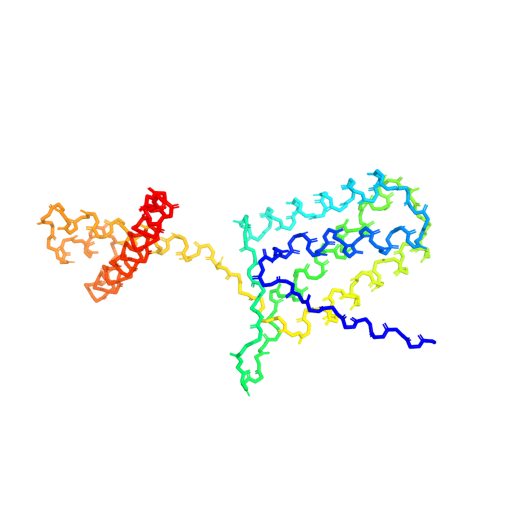424 -9.161 -13.123 1.00 90.12 91 GLN A N 1
ATOM 697 C CA . GLN A 1 91 ? 12.937 -10.492 -13.484 1.00 90.12 91 GLN A CA 1
ATOM 698 C C . GLN A 1 91 ? 12.369 -10.521 -14.908 1.00 90.12 91 GLN A C 1
ATOM 700 O O . GLN A 1 91 ? 12.530 -11.514 -15.614 1.00 90.12 91 GLN A O 1
ATOM 705 N N . ALA A 1 92 ? 11.716 -9.437 -15.321 1.00 87.31 92 ALA A N 1
ATOM 706 C CA . ALA A 1 92 ? 11.144 -9.303 -16.650 1.00 87.31 92 ALA A CA 1
ATOM 707 C C . ALA A 1 92 ? 12.155 -8.819 -17.712 1.00 87.31 92 ALA A C 1
ATOM 709 O O . ALA A 1 92 ? 11.810 -8.813 -18.890 1.00 87.31 92 ALA A O 1
ATOM 710 N N . ALA A 1 93 ? 13.380 -8.445 -17.315 1.00 89.06 93 ALA A N 1
ATOM 711 C CA . ALA A 1 93 ? 14.425 -7.903 -18.190 1.00 89.06 93 ALA A CA 1
ATOM 712 C C . ALA A 1 93 ? 13.929 -6.746 -19.085 1.00 89.06 93 ALA A C 1
ATOM 714 O O . ALA A 1 93 ? 14.276 -6.666 -20.261 1.00 89.06 93 ALA A O 1
ATOM 715 N N . LEU A 1 94 ? 13.072 -5.882 -18.525 1.00 87.94 94 LEU A N 1
ATOM 716 C CA . LEU A 1 94 ? 12.394 -4.810 -19.269 1.00 87.94 94 LEU A CA 1
ATOM 717 C C . LEU A 1 94 ? 13.232 -3.538 -19.405 1.00 87.94 94 LEU A C 1
ATOM 719 O O . LEU A 1 94 ? 12.954 -2.741 -20.291 1.00 87.94 94 LEU A O 1
ATOM 723 N N . LEU A 1 95 ? 14.197 -3.345 -18.508 1.00 89.75 95 LEU A N 1
ATOM 724 C CA . LEU A 1 95 ? 15.062 -2.173 -18.415 1.00 89.75 95 LEU A CA 1
ATOM 725 C C . LEU A 1 95 ? 16.478 -2.635 -18.069 1.00 89.75 95 LEU A C 1
ATOM 727 O O . LEU A 1 95 ? 16.642 -3.657 -17.389 1.00 89.75 95 LEU A O 1
ATOM 731 N N . ASP A 1 96 ? 17.484 -1.884 -18.507 1.00 91.62 96 ASP A N 1
ATOM 732 C CA . ASP A 1 96 ? 18.855 -2.073 -18.033 1.00 91.62 96 ASP A CA 1
ATOM 733 C C . ASP A 1 96 ? 19.048 -1.561 -16.590 1.00 91.62 96 ASP A C 1
ATOM 735 O O . ASP A 1 96 ? 18.137 -1.004 -15.978 1.00 91.62 96 ASP A O 1
ATOM 739 N N . ASP A 1 97 ? 20.229 -1.773 -16.000 1.00 87.94 97 ASP A N 1
ATOM 740 C CA . ASP A 1 97 ? 20.485 -1.407 -14.599 1.00 87.94 97 ASP A CA 1
ATOM 741 C C . ASP A 1 97 ? 20.402 0.108 -14.328 1.00 87.94 97 ASP A C 1
ATOM 743 O O . ASP A 1 97 ? 20.048 0.513 -13.216 1.00 87.94 97 ASP A O 1
ATOM 747 N N . LEU A 1 98 ? 20.727 0.951 -15.315 1.00 88.94 98 LEU A N 1
ATOM 748 C CA . LEU A 1 98 ? 20.705 2.408 -15.174 1.00 88.94 98 LEU A CA 1
ATOM 749 C C . LEU A 1 98 ? 19.275 2.939 -15.316 1.00 88.94 98 LEU A C 1
ATOM 751 O O . LEU A 1 98 ? 18.828 3.746 -14.498 1.00 88.94 98 LEU A O 1
ATOM 755 N N . GLU A 1 99 ? 18.559 2.457 -16.328 1.00 90.94 99 GLU A N 1
ATOM 756 C CA . GLU A 1 99 ? 17.149 2.748 -16.573 1.00 90.94 99 GLU A CA 1
ATOM 757 C C . GLU A 1 99 ? 16.277 2.274 -15.412 1.00 90.94 99 GLU A C 1
ATOM 759 O O . GLU A 1 99 ? 15.382 2.992 -14.964 1.00 90.94 99 GLU A O 1
ATOM 764 N N . LEU A 1 100 ? 16.581 1.090 -14.876 1.00 89.38 100 LEU A N 1
ATOM 765 C CA . LEU A 1 100 ? 15.931 0.549 -13.695 1.00 89.38 100 LEU A CA 1
ATOM 766 C C . LEU A 1 100 ? 16.080 1.495 -12.510 1.00 89.38 100 LEU A C 1
ATOM 768 O O . LEU A 1 100 ? 15.070 1.863 -11.917 1.00 89.38 100 LEU A O 1
ATOM 772 N N . ALA A 1 101 ? 17.317 1.889 -12.184 1.00 87.88 101 ALA A N 1
ATOM 773 C CA . ALA A 1 101 ? 17.599 2.756 -11.046 1.00 87.88 101 ALA A CA 1
ATOM 774 C C . ALA A 1 101 ? 16.869 4.102 -11.169 1.00 87.88 101 ALA A C 1
ATOM 776 O O . ALA A 1 101 ? 16.267 4.564 -10.197 1.00 87.88 101 ALA A O 1
ATOM 777 N N . ALA A 1 102 ? 16.868 4.690 -12.371 1.00 89.44 102 ALA A N 1
ATOM 778 C CA . ALA A 1 102 ? 16.139 5.920 -12.659 1.00 89.44 102 ALA A CA 1
ATOM 779 C C . ALA A 1 102 ? 14.623 5.744 -12.474 1.00 89.44 102 ALA A C 1
ATOM 781 O O . ALA A 1 102 ? 14.000 6.515 -11.748 1.00 89.44 102 ALA A O 1
ATOM 782 N N . ALA A 1 103 ? 14.037 4.692 -13.052 1.00 88.75 103 ALA A N 1
ATOM 783 C CA . ALA A 1 103 ? 12.601 4.439 -12.966 1.00 88.75 103 ALA A CA 1
ATOM 784 C C . ALA A 1 103 ? 12.133 4.186 -11.523 1.00 88.75 103 ALA A C 1
ATOM 786 O O . ALA A 1 103 ? 11.078 4.679 -11.117 1.00 88.75 103 ALA A O 1
ATOM 787 N N . THR A 1 104 ? 12.897 3.431 -10.729 1.00 88.62 104 THR A N 1
ATOM 788 C CA . THR A 1 104 ? 12.570 3.184 -9.316 1.00 88.62 104 THR A CA 1
ATOM 789 C C . THR A 1 104 ? 12.671 4.444 -8.468 1.00 88.62 104 THR A C 1
ATOM 791 O O . THR A 1 104 ? 11.783 4.678 -7.645 1.00 88.62 104 THR A O 1
ATOM 794 N N . GLU A 1 105 ? 13.682 5.283 -8.700 1.00 88.12 105 GLU A N 1
ATOM 795 C CA . GLU A 1 105 ? 13.828 6.551 -7.981 1.00 88.12 105 GLU A CA 1
ATOM 796 C C . GLU A 1 105 ? 12.713 7.535 -8.360 1.00 88.12 105 GLU A C 1
ATOM 798 O O . GLU A 1 105 ? 12.099 8.131 -7.477 1.00 88.12 105 GLU A O 1
ATOM 803 N N . ASP A 1 106 ? 12.363 7.642 -9.644 1.00 88.94 106 ASP A N 1
ATOM 804 C CA . ASP A 1 106 ? 11.263 8.494 -10.110 1.00 88.94 106 ASP A CA 1
ATOM 805 C C . ASP A 1 106 ? 9.919 8.069 -9.500 1.00 88.94 106 ASP A C 1
ATOM 807 O O . ASP A 1 106 ? 9.152 8.907 -9.012 1.00 88.94 106 ASP A O 1
ATOM 811 N N . VAL A 1 107 ? 9.639 6.758 -9.456 1.00 86.88 107 VAL A N 1
ATOM 812 C CA . VAL A 1 107 ? 8.447 6.229 -8.774 1.00 86.88 107 VAL A CA 1
ATOM 813 C C . VAL A 1 107 ? 8.477 6.571 -7.285 1.00 86.88 107 VAL A C 1
ATOM 815 O O . VAL A 1 107 ? 7.468 7.039 -6.751 1.00 86.88 107 VAL A O 1
ATOM 818 N N . ARG A 1 108 ? 9.611 6.363 -6.605 1.00 84.62 108 ARG A N 1
ATOM 819 C CA . ARG A 1 108 ? 9.768 6.660 -5.176 1.00 84.62 108 ARG A CA 1
ATOM 820 C C . ARG A 1 108 ? 9.536 8.143 -4.889 1.00 84.62 108 ARG A C 1
ATOM 822 O O . ARG A 1 108 ? 8.776 8.464 -3.976 1.00 84.62 108 ARG A O 1
ATOM 829 N N . GLN A 1 109 ? 10.136 9.042 -5.667 1.00 83.19 109 GLN A N 1
ATOM 830 C CA . GLN A 1 109 ? 10.000 10.491 -5.507 1.00 83.19 109 GLN A CA 1
ATOM 831 C C . GLN A 1 109 ? 8.570 10.965 -5.760 1.00 83.19 109 GLN A C 1
ATOM 833 O O . GLN A 1 109 ? 8.033 11.747 -4.975 1.00 83.19 109 GLN A O 1
ATOM 838 N N . GLU A 1 110 ? 7.912 10.461 -6.803 1.00 81.81 110 GLU A N 1
ATOM 839 C CA . GLU A 1 110 ? 6.529 10.828 -7.111 1.00 81.81 110 GLU A CA 1
ATOM 840 C C . GLU A 1 110 ? 5.561 10.314 -6.032 1.00 81.81 110 GLU A C 1
ATOM 842 O O . GLU A 1 110 ? 4.646 11.029 -5.606 1.00 81.81 110 GLU A O 1
ATOM 847 N N . LEU A 1 111 ? 5.781 9.095 -5.526 1.00 78.62 111 LEU A N 1
ATOM 848 C CA . LEU A 1 111 ? 5.023 8.560 -4.398 1.00 78.62 111 LEU A CA 1
ATOM 849 C C . LEU A 1 111 ? 5.276 9.356 -3.121 1.00 78.62 111 LEU A C 1
ATOM 851 O O . LEU A 1 111 ? 4.312 9.687 -2.435 1.00 78.62 111 LEU A O 1
ATOM 855 N N . LEU A 1 112 ? 6.527 9.713 -2.820 1.00 75.50 112 LEU A N 1
ATOM 856 C CA . LEU A 1 112 ? 6.874 10.588 -1.701 1.00 75.50 112 LEU A CA 1
ATOM 857 C C . LEU A 1 112 ? 6.160 11.931 -1.827 1.00 75.50 112 LEU A C 1
ATOM 859 O O . LEU A 1 112 ? 5.458 12.318 -0.902 1.00 75.50 112 LEU A O 1
ATOM 863 N N . ALA A 1 113 ? 6.247 12.609 -2.972 1.00 74.00 113 ALA A N 1
ATOM 864 C CA . ALA A 1 113 ? 5.607 13.902 -3.203 1.00 74.00 113 ALA A CA 1
ATOM 865 C C . ALA A 1 113 ? 4.085 13.846 -3.003 1.00 74.00 113 ALA A C 1
ATOM 867 O O . ALA A 1 113 ? 3.500 14.732 -2.372 1.00 74.00 113 ALA A O 1
ATOM 868 N N . ARG A 1 114 ? 3.442 12.772 -3.473 1.00 69.06 114 ARG A N 1
ATOM 869 C CA . ARG A 1 114 ? 2.005 12.536 -3.268 1.00 69.06 114 ARG A CA 1
ATOM 870 C C . ARG A 1 114 ? 1.687 12.208 -1.812 1.00 69.06 114 ARG A C 1
ATOM 872 O O . ARG A 1 114 ? 0.713 12.729 -1.270 1.00 69.06 114 ARG A O 1
ATOM 879 N N . CYS A 1 115 ? 2.543 11.429 -1.154 1.00 63.47 115 CYS A N 1
ATOM 880 C CA . CYS A 1 115 ? 2.398 10.999 0.236 1.00 63.47 115 CYS A CA 1
ATOM 881 C C . CYS A 1 115 ? 2.836 12.039 1.276 1.00 63.47 115 CYS A C 1
ATOM 883 O O . CYS A 1 115 ? 2.429 11.932 2.430 1.00 63.47 115 CYS A O 1
ATOM 885 N N . CYS A 1 116 ? 3.570 13.089 0.898 1.00 51.94 116 CYS A N 1
ATOM 886 C CA . CYS A 1 116 ? 4.014 14.178 1.779 1.00 51.94 116 CYS A CA 1
ATOM 887 C C . CYS A 1 116 ? 2.851 14.946 2.437 1.00 51.94 116 CYS A C 1
ATOM 889 O O . CYS A 1 116 ? 3.058 15.688 3.395 1.00 51.94 116 CYS A O 1
ATOM 891 N N . SER A 1 117 ? 1.617 14.757 1.956 1.00 47.22 117 SER A N 1
ATOM 892 C CA . SER A 1 117 ? 0.387 15.298 2.551 1.00 47.22 117 SER A CA 1
ATOM 893 C C . SER A 1 117 ? -0.526 14.235 3.190 1.00 47.22 117 SER A C 1
ATOM 895 O O . SER A 1 117 ? -1.615 14.566 3.667 1.00 47.22 117 SER A O 1
ATOM 897 N N . LEU A 1 118 ? -0.090 12.968 3.222 1.00 49.03 118 LEU A N 1
ATOM 898 C CA . LEU A 1 118 ? -0.900 11.800 3.564 1.00 49.03 118 LEU A CA 1
ATOM 899 C C . LEU A 1 118 ? -0.401 11.157 4.868 1.00 49.03 118 LEU A C 1
ATOM 901 O O . LEU A 1 118 ? 0.620 10.477 4.916 1.00 49.03 118 LEU A O 1
ATOM 905 N N . CYS A 1 119 ? -1.158 11.315 5.953 1.00 45.78 119 CYS A N 1
ATOM 906 C CA . CYS A 1 119 ? -0.926 10.553 7.185 1.00 45.78 119 CYS A CA 1
ATOM 907 C C . CYS A 1 119 ? -1.455 9.122 7.030 1.00 45.78 119 CYS A C 1
ATOM 909 O O . CYS A 1 119 ? -2.587 8.866 7.412 1.00 45.78 119 CYS A O 1
ATOM 911 N N . ILE A 1 120 ? -0.681 8.183 6.489 1.00 47.06 120 ILE A N 1
ATOM 912 C CA . ILE A 1 120 ? -1.158 6.814 6.219 1.00 47.06 120 ILE A CA 1
ATOM 913 C C . ILE A 1 120 ? -1.876 6.218 7.444 1.00 47.06 120 ILE A C 1
ATOM 915 O O . ILE A 1 120 ? -1.278 5.919 8.479 1.00 47.06 120 ILE A O 1
ATOM 919 N N . TYR A 1 121 ? -3.191 6.046 7.310 1.00 41.19 121 TYR A N 1
ATOM 920 C CA . TYR A 1 121 ? -4.021 5.379 8.289 1.00 41.19 121 TYR A CA 1
ATOM 921 C C . TYR A 1 121 ? -4.109 3.908 7.882 1.00 41.19 121 TYR A C 1
ATOM 923 O O . TYR A 1 121 ? -4.968 3.498 7.099 1.00 41.19 121 TYR A O 1
ATOM 931 N N . VAL A 1 122 ? -3.186 3.108 8.413 1.00 42.56 122 VAL A N 1
ATOM 932 C CA . VAL A 1 122 ? -3.289 1.651 8.351 1.00 42.56 122 VAL A CA 1
ATOM 933 C C . VAL A 1 122 ? -4.213 1.223 9.487 1.00 42.56 122 VAL A C 1
ATOM 935 O O . VAL A 1 122 ? -3.883 1.449 10.659 1.00 42.56 122 VAL A O 1
ATOM 938 N N . PRO A 1 123 ? -5.380 0.617 9.199 1.00 41.16 123 PRO A N 1
ATOM 939 C CA . PRO A 1 123 ? -6.057 -0.161 10.212 1.00 41.16 123 PRO A CA 1
ATOM 940 C C . PRO A 1 123 ? -5.080 -1.270 10.579 1.00 41.16 123 PRO A C 1
ATOM 942 O O . PRO A 1 123 ? -4.888 -2.222 9.830 1.00 41.16 123 PRO A O 1
ATOM 945 N N . SER A 1 124 ? -4.414 -1.133 11.724 1.00 35.75 124 SER A N 1
ATOM 946 C CA . SER A 1 124 ? -3.737 -2.271 12.324 1.00 35.75 124 SER A CA 1
ATOM 947 C C . SER A 1 124 ? -4.752 -3.412 12.338 1.00 35.75 124 SER A C 1
ATOM 949 O O . SER A 1 124 ? -5.916 -3.166 12.654 1.00 35.75 124 SER A O 1
ATOM 951 N N . GLY A 1 125 ? -4.365 -4.650 12.021 1.00 42.19 125 GLY A N 1
ATOM 952 C CA . GLY A 1 125 ? -5.269 -5.811 12.116 1.00 42.19 125 GLY A CA 1
ATOM 953 C C . GLY A 1 125 ? -5.975 -5.927 13.483 1.00 42.19 125 GLY A C 1
ATOM 954 O O . GLY A 1 125 ? -6.976 -6.619 13.631 1.00 42.19 125 GLY A O 1
ATOM 955 N N . GLN A 1 126 ? -5.522 -5.163 14.484 1.00 44.56 126 GLN A N 1
ATOM 956 C CA . GLN A 1 126 ? -6.226 -4.901 15.731 1.00 44.56 126 GLN A CA 1
ATOM 957 C C . GLN A 1 126 ? -7.561 -4.163 15.586 1.00 44.56 126 GLN A C 1
ATOM 959 O O . GLN A 1 126 ? -8.366 -4.277 16.494 1.00 44.56 126 GLN A O 1
ATOM 964 N N . ARG A 1 127 ? -7.841 -3.383 14.539 1.00 48.25 127 ARG A N 1
ATOM 965 C CA . ARG A 1 127 ? -9.084 -2.608 14.431 1.00 48.25 127 ARG A CA 1
ATOM 966 C C . ARG A 1 127 ? -10.252 -3.466 13.980 1.00 48.25 127 ARG A C 1
ATOM 968 O O . ARG A 1 127 ? -11.316 -3.323 14.582 1.00 48.25 127 ARG A O 1
ATOM 975 N N . ASP A 1 128 ? -10.012 -4.379 13.044 1.00 57.75 128 ASP A N 1
ATOM 976 C CA . ASP A 1 128 ? -10.982 -5.387 12.616 1.00 57.75 128 ASP A CA 1
ATOM 977 C C . ASP A 1 128 ? -11.093 -6.498 13.654 1.00 57.75 128 ASP A C 1
ATOM 979 O O . ASP A 1 128 ? -12.201 -6.855 14.032 1.00 57.75 128 ASP A O 1
ATOM 983 N N . ALA A 1 129 ? -9.982 -6.941 14.254 1.00 57.44 129 ALA A N 1
ATOM 984 C CA . ALA A 1 129 ? -10.037 -7.862 15.390 1.00 57.44 129 ALA A CA 1
ATOM 985 C C . ALA A 1 129 ? -10.708 -7.233 16.629 1.00 57.44 129 ALA A C 1
ATOM 987 O O . ALA A 1 129 ? -11.470 -7.899 17.327 1.00 57.44 129 ALA A O 1
ATOM 988 N N . ALA A 1 130 ? -10.482 -5.945 16.915 1.00 66.38 130 ALA A N 1
ATOM 989 C CA . ALA A 1 130 ? -11.156 -5.241 18.011 1.00 66.38 130 ALA A CA 1
ATOM 990 C C . ALA A 1 130 ? -12.615 -4.936 17.687 1.00 66.38 130 ALA A C 1
ATOM 992 O O . ALA A 1 130 ? -13.423 -4.887 18.610 1.00 66.38 130 ALA A O 1
ATOM 993 N N . LEU A 1 131 ? -12.966 -4.719 16.416 1.00 76.75 131 LEU A N 1
ATOM 994 C CA . LEU A 1 131 ? -14.357 -4.593 15.997 1.00 76.75 131 LEU A CA 1
ATOM 995 C C . LEU A 1 131 ? -15.067 -5.947 16.073 1.00 76.75 131 LEU A C 1
ATOM 997 O O . LEU A 1 131 ? -16.141 -6.010 16.653 1.00 76.75 131 LEU A O 1
ATOM 1001 N N . ALA A 1 132 ? -14.451 -7.032 15.604 1.00 69.06 132 ALA A N 1
ATOM 1002 C CA . ALA A 1 132 ? -14.968 -8.391 15.727 1.00 69.06 132 ALA A CA 1
ATOM 1003 C C . ALA A 1 132 ? -15.169 -8.779 17.199 1.00 69.06 132 ALA A C 1
ATOM 1005 O O . ALA A 1 132 ? -16.255 -9.212 17.575 1.00 69.06 132 ALA A O 1
ATOM 1006 N N . ARG A 1 133 ? -14.181 -8.517 18.070 1.00 70.19 133 ARG A N 1
ATOM 1007 C CA . ARG A 1 133 ? -14.333 -8.700 19.526 1.00 70.19 133 ARG A CA 1
ATOM 1008 C C . ARG A 1 133 ? -15.405 -7.791 20.126 1.00 70.19 133 ARG A C 1
ATOM 1010 O O . ARG A 1 133 ? -16.127 -8.215 21.021 1.00 70.19 133 ARG A O 1
ATOM 1017 N N . ALA A 1 134 ? -15.537 -6.556 19.642 1.00 80.06 134 ALA A N 1
ATOM 1018 C CA . ALA A 1 134 ? -16.591 -5.649 20.086 1.00 80.06 134 ALA A CA 1
ATOM 1019 C C . ALA A 1 134 ? -17.990 -6.153 19.698 1.00 80.06 134 ALA A C 1
ATOM 1021 O O . ALA A 1 134 ? -18.892 -6.152 20.535 1.00 80.06 134 ALA A O 1
ATOM 1022 N N . LEU A 1 135 ? -18.159 -6.628 18.463 1.00 78.94 135 LEU A N 1
ATOM 1023 C CA . LEU A 1 135 ? -19.398 -7.222 17.964 1.00 78.94 135 LEU A CA 1
ATOM 1024 C C . LEU A 1 135 ? -19.721 -8.536 18.689 1.00 78.94 135 LEU A C 1
ATOM 1026 O O . LEU A 1 135 ? -20.878 -8.772 19.029 1.00 78.94 135 LEU A O 1
ATOM 1030 N N . GLN A 1 136 ? -18.712 -9.348 19.016 1.00 79.25 136 GLN A N 1
ATOM 1031 C CA . GLN A 1 136 ? -18.863 -10.553 19.835 1.00 79.25 136 GLN A CA 1
ATOM 1032 C C . GLN A 1 136 ? -19.335 -10.222 21.261 1.00 79.25 136 GLN A C 1
ATOM 1034 O O . GLN A 1 136 ? -20.284 -10.831 21.752 1.00 79.25 136 GLN A O 1
ATOM 1039 N N . ALA A 1 137 ? -18.731 -9.221 21.914 1.00 78.62 137 ALA A N 1
ATOM 1040 C CA . ALA A 1 137 ? -19.168 -8.750 23.230 1.00 78.62 137 ALA A CA 1
ATOM 1041 C C . ALA A 1 137 ? -20.614 -8.222 23.198 1.00 78.62 137 ALA A C 1
ATOM 1043 O O . ALA A 1 137 ? -21.403 -8.526 24.091 1.00 78.62 137 ALA A O 1
ATOM 1044 N N . HIS A 1 138 ? -20.978 -7.475 22.151 1.00 87.94 138 HIS A N 1
ATOM 1045 C CA . HIS A 1 138 ? -22.347 -7.004 21.943 1.00 87.94 138 HIS A CA 1
ATOM 1046 C C . HIS A 1 138 ? -23.330 -8.164 21.714 1.00 87.94 138 HIS A C 1
ATOM 1048 O O . HIS A 1 138 ? -24.397 -8.178 22.313 1.00 87.94 138 HIS A O 1
ATOM 1054 N N . SER A 1 139 ? -22.966 -9.179 20.925 1.00 83.31 139 SER A N 1
ATOM 1055 C CA . SER A 1 139 ? -23.786 -10.385 20.731 1.00 83.31 139 SER A CA 1
ATOM 1056 C C . SER A 1 139 ? -24.036 -11.135 22.045 1.00 83.31 139 SER A C 1
ATOM 1058 O O . SER A 1 139 ? -25.161 -11.538 22.332 1.00 83.31 139 SER A O 1
ATOM 1060 N N . HIS A 1 140 ? -23.025 -11.276 22.906 1.00 84.56 140 HIS A N 1
ATOM 1061 C CA . HIS A 1 140 ? -23.223 -11.874 24.229 1.00 84.56 140 HIS A CA 1
ATOM 1062 C C . HIS A 1 140 ? -24.150 -11.049 25.129 1.00 84.56 140 HIS A C 1
ATOM 1064 O O . HIS A 1 140 ? -24.947 -11.636 25.857 1.00 84.56 140 HIS A O 1
ATOM 1070 N N . LEU A 1 141 ? -24.092 -9.717 25.039 1.00 89.06 141 LEU A N 1
ATOM 1071 C CA . LEU A 1 141 ? -25.016 -8.832 25.750 1.00 89.06 141 LEU A CA 1
ATOM 1072 C C . LEU A 1 141 ? -26.465 -9.022 25.272 1.00 89.06 141 LEU A C 1
ATOM 1074 O O . LEU A 1 141 ? -27.366 -9.105 26.099 1.00 89.06 141 LEU A O 1
ATOM 1078 N N . GLN A 1 142 ? -26.683 -9.147 23.958 1.00 87.94 142 GLN A N 1
ATOM 1079 C CA . GLN A 1 142 ? -28.007 -9.430 23.378 1.00 87.94 142 GLN A CA 1
ATOM 1080 C C . GLN A 1 142 ? -28.547 -10.809 23.793 1.00 87.94 142 GLN A C 1
ATOM 1082 O O . GLN A 1 142 ? -29.753 -11.004 23.886 1.00 87.94 142 GLN A O 1
ATOM 1087 N N . ASN A 1 143 ? -27.658 -11.751 24.118 1.00 88.88 143 ASN A N 1
ATOM 1088 C CA . ASN A 1 143 ? -27.996 -13.067 24.667 1.00 88.88 143 ASN A CA 1
ATOM 1089 C C . ASN A 1 143 ? -28.115 -13.070 26.207 1.00 88.88 143 ASN A C 1
ATOM 1091 O O . ASN A 1 143 ? -27.864 -14.093 26.843 1.00 88.88 143 ASN A O 1
ATOM 1095 N N . ASN A 1 144 ? -28.465 -11.930 26.813 1.00 90.12 144 ASN A N 1
ATOM 1096 C CA . ASN A 1 144 ? -28.710 -11.753 28.250 1.00 90.12 144 ASN A CA 1
ATOM 1097 C C . ASN A 1 144 ? -27.530 -12.081 29.185 1.00 90.12 144 ASN A C 1
ATOM 1099 O O . ASN A 1 144 ? -27.736 -12.279 30.382 1.00 90.12 144 ASN A O 1
ATOM 1103 N N . LYS A 1 145 ? -26.286 -12.102 28.686 1.00 89.31 145 LYS A N 1
ATOM 1104 C CA . LYS A 1 145 ? -25.110 -12.247 29.558 1.00 89.31 145 LYS A CA 1
ATOM 1105 C C . LYS A 1 145 ? -24.781 -10.930 30.250 1.00 89.31 145 LYS A C 1
ATOM 1107 O O . LYS A 1 145 ? -24.766 -9.863 29.631 1.00 89.31 145 LYS A O 1
ATOM 1112 N N . SER A 1 146 ? -24.448 -11.003 31.533 1.00 92.69 146 SER A N 1
ATOM 1113 C CA . SER A 1 146 ? -23.975 -9.856 32.302 1.00 92.69 146 SER A CA 1
ATOM 1114 C C . SER A 1 146 ? -22.587 -9.404 31.833 1.00 92.69 146 SER A C 1
ATOM 1116 O O . SER A 1 146 ? -21.777 -10.173 31.311 1.00 92.69 146 SER A O 1
ATOM 1118 N N . ARG A 1 147 ? -22.260 -8.127 32.058 1.00 88.25 147 ARG A N 1
ATOM 1119 C CA . ARG A 1 147 ? -20.949 -7.564 31.680 1.00 88.25 147 ARG A CA 1
ATOM 1120 C C . ARG A 1 147 ? -19.779 -8.248 32.397 1.00 88.25 147 ARG A C 1
ATOM 1122 O O . ARG A 1 147 ? -18.691 -8.302 31.833 1.00 88.25 147 ARG A O 1
ATOM 1129 N N . SER A 1 148 ? -19.998 -8.759 33.610 1.00 87.00 148 SER A N 1
ATOM 1130 C CA . SER A 1 148 ? -19.027 -9.565 34.358 1.00 87.00 148 SER A CA 1
ATOM 1131 C C . SER A 1 148 ? -18.788 -10.921 33.704 1.00 87.00 148 SER A C 1
ATOM 1133 O O . SER A 1 148 ? -17.638 -11.291 33.507 1.00 87.00 148 SER A O 1
ATOM 1135 N N . GLU A 1 149 ? -19.840 -11.625 33.282 1.00 78.12 149 GLU A N 1
ATOM 1136 C CA . GLU A 1 149 ? -19.693 -12.913 32.591 1.00 78.12 149 GLU A CA 1
ATOM 1137 C C . GLU A 1 149 ? -18.980 -12.749 31.247 1.00 78.12 149 GLU A C 1
ATOM 1139 O O . GLU A 1 149 ? -18.099 -13.534 30.908 1.00 78.12 149 GLU A O 1
ATOM 1144 N N . ILE A 1 150 ? -19.297 -11.688 30.500 1.00 79.25 150 ILE A N 1
ATOM 1145 C CA . ILE A 1 150 ? -18.622 -11.370 29.233 1.00 79.25 150 ILE A CA 1
ATOM 1146 C C . ILE A 1 150 ? -17.136 -11.065 29.466 1.00 79.25 150 ILE A C 1
ATOM 1148 O O . ILE A 1 150 ? -16.291 -11.494 28.682 1.00 79.25 150 ILE A O 1
ATOM 1152 N N . ALA A 1 151 ? -16.809 -10.345 30.543 1.00 73.19 151 ALA A N 1
ATOM 1153 C CA . ALA A 1 151 ? -15.432 -10.037 30.922 1.00 73.19 151 ALA A CA 1
ATOM 1154 C C . ALA A 1 151 ? -14.631 -11.319 31.198 1.00 73.19 151 ALA A C 1
ATOM 1156 O O . ALA A 1 151 ? -13.531 -11.477 30.667 1.00 73.19 151 ALA A O 1
ATOM 1157 N N . THR A 1 152 ? -15.222 -12.268 31.930 1.00 77.00 152 THR A N 1
ATOM 1158 C CA . THR A 1 152 ? -14.637 -13.593 32.170 1.00 77.00 152 THR A CA 1
ATOM 1159 C C . THR A 1 152 ? -14.480 -14.389 30.873 1.00 77.00 152 THR A C 1
ATOM 1161 O O . THR A 1 152 ? -13.406 -14.919 30.610 1.00 77.00 152 THR A O 1
ATOM 1164 N N . MET A 1 153 ? -15.510 -14.431 30.022 1.00 72.19 153 MET A N 1
ATOM 1165 C CA . MET A 1 153 ? -15.481 -15.180 28.759 1.00 72.19 153 MET A CA 1
ATOM 1166 C C . MET A 1 153 ? -14.435 -14.669 27.765 1.00 72.19 153 MET A C 1
ATOM 1168 O O . MET A 1 153 ? -13.842 -15.455 27.032 1.00 72.19 153 MET A O 1
ATOM 1172 N N . LEU A 1 154 ? -14.238 -13.352 27.709 1.00 74.88 154 LEU A N 1
ATOM 1173 C CA . LEU A 1 154 ? -13.305 -12.714 26.779 1.00 74.88 154 LEU A CA 1
ATOM 1174 C C . LEU A 1 154 ? -11.928 -12.453 27.404 1.00 74.88 154 LEU A C 1
ATOM 1176 O O . LEU A 1 154 ? -11.067 -11.887 26.732 1.00 74.88 154 LEU A O 1
ATOM 1180 N N . ASN A 1 155 ? -11.722 -12.860 28.662 1.00 74.94 155 ASN A N 1
ATOM 1181 C CA . ASN A 1 155 ? -10.510 -12.637 29.449 1.00 74.94 155 ASN A CA 1
ATOM 1182 C C . ASN A 1 155 ? -10.042 -11.166 29.440 1.00 74.94 155 ASN A C 1
ATOM 1184 O O . ASN A 1 155 ? -8.898 -10.844 29.114 1.00 74.94 155 ASN A O 1
ATOM 1188 N N . VAL A 1 156 ? -10.960 -10.248 29.749 1.00 75.56 156 VAL A N 1
ATOM 1189 C CA . VAL A 1 156 ? -10.713 -8.797 29.800 1.00 75.56 156 VAL A CA 1
ATOM 1190 C C . VAL A 1 156 ? -11.390 -8.172 31.017 1.00 75.56 156 VAL A C 1
ATOM 1192 O O . VAL A 1 156 ? -12.217 -8.794 31.672 1.00 75.56 156 VAL A O 1
ATOM 1195 N N . SER A 1 157 ? -11.085 -6.909 31.321 1.00 80.00 157 SER A N 1
ATOM 1196 C CA . SER A 1 157 ? -11.785 -6.188 32.389 1.00 80.00 157 SER A CA 1
ATOM 1197 C C . SER A 1 157 ? -13.223 -5.821 31.998 1.00 80.00 157 SER A C 1
ATOM 1199 O O . SER A 1 157 ? -13.535 -5.565 30.832 1.00 80.00 157 SER A O 1
ATOM 1201 N N . THR A 1 158 ? -14.104 -5.683 32.990 1.00 78.44 158 THR A N 1
ATOM 1202 C CA . THR A 1 158 ? -15.479 -5.177 32.801 1.00 78.44 158 THR A CA 1
ATOM 1203 C C . THR A 1 158 ? -15.508 -3.792 32.144 1.00 78.44 158 THR A C 1
ATOM 1205 O O . THR A 1 158 ? -16.374 -3.502 31.317 1.00 78.44 158 THR A O 1
ATOM 1208 N N . GLN A 1 159 ? -14.516 -2.942 32.428 1.00 79.50 159 GLN A N 1
ATOM 1209 C CA . GLN A 1 159 ? -14.364 -1.638 31.779 1.00 79.50 159 GLN A CA 1
ATOM 1210 C C . GLN A 1 159 ? -14.038 -1.765 30.280 1.00 79.50 159 GLN A C 1
ATOM 1212 O O . GLN A 1 159 ? -14.534 -0.974 29.471 1.00 79.50 159 GLN A O 1
ATOM 1217 N N . ALA A 1 160 ? -13.229 -2.756 29.890 1.00 66.00 160 ALA A N 1
ATOM 1218 C CA . ALA A 1 160 ? -12.950 -3.044 28.485 1.00 66.00 160 ALA A CA 1
ATOM 1219 C C . ALA A 1 160 ? -14.214 -3.525 27.756 1.00 66.00 160 ALA A C 1
ATOM 1221 O O . ALA A 1 160 ? -14.491 -3.042 26.657 1.00 66.00 160 ALA A O 1
ATOM 1222 N N . VAL A 1 161 ? -15.033 -4.365 28.400 1.00 77.12 161 VAL A N 1
ATOM 1223 C CA . VAL A 1 161 ? -16.341 -4.799 27.872 1.00 77.12 161 VAL A CA 1
ATOM 1224 C C . VAL A 1 161 ? -17.265 -3.605 27.613 1.00 77.12 161 VAL A C 1
ATOM 1226 O O . VAL A 1 161 ? -17.847 -3.499 26.535 1.00 77.12 161 VAL A O 1
ATOM 1229 N N . CYS A 1 162 ? -17.347 -2.637 28.533 1.00 88.25 162 CYS A N 1
ATOM 1230 C CA . CYS A 1 162 ? -18.131 -1.413 28.317 1.00 88.25 162 CYS A CA 1
ATOM 1231 C C . CYS A 1 162 ? -17.664 -0.611 27.089 1.00 88.25 162 CYS A C 1
ATOM 1233 O O . CYS A 1 162 ? -18.488 -0.100 26.328 1.00 88.25 162 CYS A O 1
ATOM 1235 N N . LYS A 1 163 ? -16.345 -0.496 26.875 1.00 82.25 163 LYS A N 1
ATOM 1236 C CA . LYS A 1 163 ? -15.780 0.184 2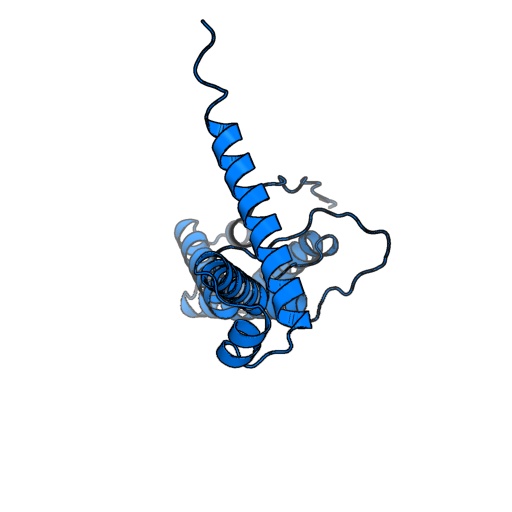5.694 1.00 82.25 163 LYS A CA 1
ATOM 1237 C C . LYS A 1 163 ? -16.077 -0.585 24.403 1.00 82.25 163 LYS A C 1
ATOM 1239 O O . LYS A 1 163 ? -16.389 0.038 23.390 1.00 82.25 163 LYS A O 1
ATOM 1244 N N . MET A 1 164 ? -15.999 -1.913 24.449 1.00 82.75 164 MET A N 1
ATOM 1245 C CA . MET A 1 164 ? -16.323 -2.806 23.336 1.00 82.75 164 MET A CA 1
ATOM 1246 C C . MET A 1 164 ? -17.793 -2.678 22.918 1.00 82.75 164 MET A C 1
ATOM 1248 O O . MET A 1 164 ? -18.059 -2.422 21.748 1.00 82.75 164 MET A O 1
ATOM 1252 N N . ILE A 1 165 ? -18.732 -2.737 23.866 1.00 88.62 165 ILE A N 1
ATOM 1253 C CA . ILE A 1 165 ? -20.171 -2.582 23.592 1.00 88.62 165 ILE A CA 1
ATOM 1254 C C . ILE A 1 165 ? -20.459 -1.227 22.931 1.00 88.62 165 ILE A C 1
ATOM 1256 O O . ILE A 1 165 ? -21.022 -1.188 21.841 1.00 88.62 165 ILE A O 1
ATOM 1260 N N . ARG A 1 166 ? -19.966 -0.118 23.507 1.00 87.19 166 ARG A N 1
ATOM 1261 C CA . ARG A 1 166 ? -20.144 1.228 22.922 1.00 87.19 166 ARG A CA 1
ATOM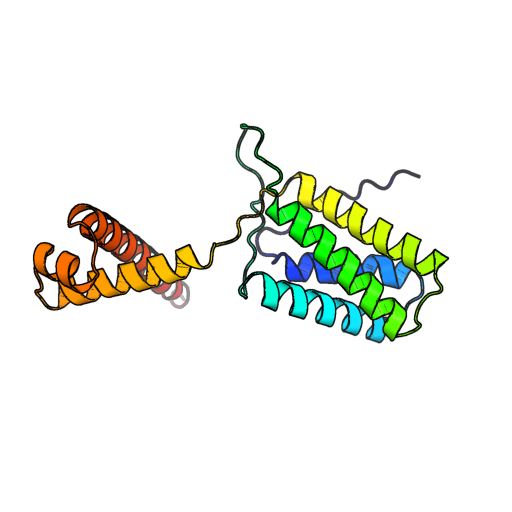 1262 C C . ARG A 1 166 ? -19.587 1.337 21.503 1.00 87.19 166 ARG A C 1
ATOM 1264 O O . ARG A 1 166 ? -20.115 2.072 20.672 1.00 87.19 166 ARG A O 1
ATOM 1271 N N . ARG A 1 167 ? -18.472 0.655 21.230 1.00 82.62 167 ARG A N 1
ATOM 1272 C CA . ARG A 1 167 ? -17.841 0.635 19.907 1.00 82.62 167 ARG A CA 1
ATOM 1273 C C . ARG A 1 167 ? -18.685 -0.140 18.894 1.00 82.62 167 ARG A C 1
ATOM 1275 O O . ARG A 1 167 ? -18.825 0.332 17.769 1.00 82.62 167 ARG A O 1
ATOM 1282 N N . ALA A 1 168 ? -19.251 -1.277 19.293 1.00 82.19 168 ALA A N 1
ATOM 1283 C CA . ALA A 1 168 ? -20.162 -2.064 18.468 1.00 82.19 168 ALA A CA 1
ATOM 1284 C C . ALA A 1 168 ? -21.466 -1.311 18.175 1.00 82.19 168 ALA A C 1
ATOM 1286 O O . ALA A 1 168 ? -21.857 -1.216 17.019 1.00 82.19 168 ALA A O 1
ATOM 1287 N N . GLU A 1 169 ? -22.086 -0.694 19.183 1.00 86.12 169 GLU A N 1
ATOM 1288 C CA . GLU A 1 169 ? -23.308 0.107 19.019 1.00 86.12 169 GLU A CA 1
ATOM 1289 C C . GLU A 1 169 ? -23.101 1.266 18.038 1.00 86.12 169 GLU A C 1
ATOM 1291 O O . GLU A 1 169 ? -23.894 1.445 17.118 1.00 86.12 169 GLU A O 1
ATOM 1296 N N . LYS A 1 170 ? -21.997 2.017 18.170 1.00 83.50 170 LYS A N 1
ATOM 1297 C CA . LYS A 1 170 ? -21.656 3.088 17.218 1.00 83.50 170 LYS A CA 1
ATOM 1298 C C . LYS A 1 170 ? -21.492 2.567 15.792 1.00 83.50 170 LYS A C 1
ATOM 1300 O O . LYS A 1 170 ? -21.906 3.235 14.849 1.00 83.50 170 LYS A O 1
ATOM 1305 N N . HIS A 1 171 ? -20.886 1.393 15.634 1.00 78.56 171 HIS A N 1
ATOM 1306 C CA . HIS A 1 171 ? -20.705 0.773 14.326 1.00 78.56 171 HIS A CA 1
ATOM 1307 C C . HIS A 1 171 ? -22.038 0.299 13.723 1.00 78.56 171 HIS A C 1
ATOM 1309 O O . HIS A 1 171 ? -22.310 0.569 12.556 1.00 78.56 171 HIS A O 1
ATOM 1315 N N . LEU A 1 172 ? -22.902 -0.332 14.522 1.00 78.31 172 LEU A N 1
ATOM 1316 C CA . LEU A 1 172 ? -24.237 -0.774 14.104 1.00 78.31 172 LEU A CA 1
ATOM 1317 C C . LEU A 1 172 ? -25.154 0.408 13.762 1.00 78.31 172 LEU A C 1
ATOM 1319 O O . LEU A 1 172 ? -25.869 0.372 12.770 1.00 78.31 172 LEU A O 1
ATOM 1323 N N . GLN A 1 173 ? -25.085 1.502 14.521 1.00 78.44 173 GLN A N 1
ATOM 1324 C CA . GLN A 1 173 ? -25.817 2.730 14.199 1.00 78.44 173 GLN A CA 1
ATOM 1325 C C . GLN A 1 173 ? -25.329 3.365 12.894 1.00 78.44 173 GLN A C 1
ATOM 1327 O O . GLN A 1 173 ? -26.145 3.813 12.094 1.00 78.44 173 GLN A O 1
ATOM 1332 N N . ALA A 1 174 ? -24.015 3.411 12.663 1.00 71.00 174 ALA A N 1
ATOM 1333 C CA . ALA A 1 174 ? -23.460 3.947 11.423 1.00 71.00 174 ALA A CA 1
ATOM 1334 C C . ALA A 1 174 ? -23.849 3.092 10.204 1.00 71.00 174 ALA A C 1
ATOM 1336 O O . ALA A 1 174 ? -24.198 3.639 9.164 1.00 71.00 174 ALA A O 1
ATOM 1337 N N . THR A 1 175 ? -23.840 1.765 10.343 1.00 68.19 175 THR A N 1
ATOM 1338 C CA . THR A 1 175 ? -24.202 0.831 9.262 1.00 68.19 175 THR A CA 1
ATOM 1339 C C . THR A 1 175 ? -25.706 0.773 8.997 1.00 68.19 175 THR A C 1
ATOM 1341 O O . THR A 1 175 ? -26.101 0.734 7.837 1.00 68.19 175 THR A O 1
ATOM 1344 N N . ASN A 1 176 ? -26.558 0.858 10.023 1.00 63.19 176 ASN A N 1
ATOM 1345 C CA . ASN A 1 176 ? -28.010 0.947 9.828 1.00 63.19 176 ASN A CA 1
ATOM 1346 C C . ASN A 1 176 ? -28.418 2.273 9.171 1.00 63.19 176 ASN A C 1
ATOM 1348 O O . ASN A 1 176 ? -29.213 2.263 8.243 1.00 63.19 176 ASN A O 1
ATOM 1352 N N . LYS A 1 177 ? -27.793 3.399 9.545 1.00 54.50 177 LYS A N 1
ATOM 1353 C CA . LYS A 1 177 ? -28.024 4.689 8.868 1.00 54.50 177 LYS A CA 1
ATOM 1354 C C . LYS A 1 177 ? -27.613 4.685 7.393 1.00 54.50 177 LYS A C 1
ATOM 1356 O O . LYS A 1 177 ? -28.215 5.397 6.600 1.00 54.50 177 LYS A O 1
ATOM 1361 N N . LEU A 1 178 ? -26.588 3.911 7.029 1.00 43.88 178 LEU A N 1
ATOM 1362 C CA . LEU A 1 178 ? -26.192 3.723 5.630 1.00 43.88 178 LEU A CA 1
ATOM 1363 C C . LEU A 1 178 ? -27.224 2.883 4.861 1.00 43.88 178 LEU A C 1
ATOM 1365 O O . LEU A 1 178 ? -27.523 3.214 3.721 1.00 43.88 178 LEU A O 1
ATOM 1369 N N . LYS A 1 179 ? -27.828 1.868 5.497 1.00 48.47 179 LYS A N 1
ATOM 1370 C CA . LYS A 1 179 ? -28.925 1.080 4.906 1.00 48.47 179 LYS A CA 1
ATOM 1371 C C . LYS A 1 179 ? -30.222 1.881 4.748 1.00 48.47 179 LYS A C 1
ATOM 1373 O O . LYS A 1 179 ? -30.888 1.753 3.727 1.00 48.47 179 LYS A O 1
ATOM 1378 N N . ASP A 1 180 ? -30.546 2.749 5.704 1.00 45.12 180 ASP A N 1
ATOM 1379 C CA . ASP A 1 180 ? -31.724 3.626 5.621 1.00 45.12 180 ASP A CA 1
ATOM 1380 C C . ASP A 1 180 ? -31.550 4.749 4.577 1.00 45.12 180 ASP A C 1
ATOM 1382 O O . ASP A 1 180 ? -32.529 5.298 4.074 1.00 45.12 180 ASP A O 1
ATOM 1386 N N . GLY A 1 181 ? -30.305 5.085 4.216 1.00 42.78 181 GLY A N 1
ATOM 1387 C CA . GLY A 1 181 ? -29.985 6.076 3.185 1.00 42.78 181 GLY A CA 1
ATOM 1388 C C . GLY A 1 181 ? -30.111 5.568 1.743 1.00 42.78 181 GLY A C 1
ATOM 1389 O O . GLY A 1 181 ? -30.307 6.381 0.840 1.00 42.78 181 GLY A O 1
ATOM 1390 N N . GLU A 1 182 ? -30.035 4.254 1.508 1.00 43.88 182 GLU A N 1
ATOM 1391 C CA . GLU A 1 182 ? -30.183 3.662 0.166 1.00 43.88 182 GLU A CA 1
ATOM 1392 C C . GLU A 1 182 ? -31.651 3.485 -0.260 1.00 43.88 182 GLU A C 1
ATOM 1394 O O . GLU A 1 182 ? -31.935 3.412 -1.452 1.00 43.88 182 GLU A O 1
ATOM 1399 N N . HIS A 1 183 ? -32.610 3.528 0.672 1.00 39.31 183 HIS A N 1
ATOM 1400 C CA . HIS A 1 183 ? -34.041 3.409 0.355 1.00 39.31 183 HIS A CA 1
ATOM 1401 C C . HIS A 1 183 ? -34.747 4.729 -0.008 1.00 39.31 183 HIS A C 1
ATOM 1403 O O . HIS A 1 183 ? -35.941 4.718 -0.301 1.00 39.31 183 HIS A O 1
ATOM 1409 N N . HIS A 1 184 ? -34.043 5.868 -0.049 1.00 36.69 184 HIS A N 1
ATOM 1410 C CA . HIS A 1 184 ? -34.658 7.186 -0.278 1.00 36.69 184 HIS A CA 1
ATOM 1411 C C . HIS A 1 184 ? -34.337 7.847 -1.632 1.00 36.69 184 HIS A C 1
ATOM 1413 O O . HIS A 1 184 ? -34.387 9.073 -1.746 1.00 36.69 184 HIS A O 1
ATOM 1419 N N . LYS A 1 185 ? -34.046 7.065 -2.684 1.00 41.41 185 LYS A N 1
ATOM 1420 C CA . LYS A 1 185 ? -33.919 7.597 -4.060 1.00 41.41 185 LYS A CA 1
ATOM 1421 C C . LYS A 1 185 ? -34.703 6.880 -5.162 1.00 41.41 185 LYS A C 1
ATOM 1423 O O . LYS A 1 185 ? -34.546 7.244 -6.321 1.00 41.41 185 LYS A O 1
ATOM 1428 N N . GLU A 1 186 ? -35.623 5.985 -4.825 1.00 40.66 186 GLU A N 1
ATOM 1429 C CA . GLU A 1 186 ? -36.627 5.496 -5.779 1.00 40.66 186 GLU A CA 1
ATOM 1430 C C . GLU A 1 186 ? -38.017 5.583 -5.162 1.00 40.66 186 GLU A C 1
ATOM 1432 O O . GLU A 1 186 ? -38.529 4.617 -4.612 1.00 40.66 186 GLU A O 1
ATOM 1437 N N . CYS A 1 187 ? -38.587 6.785 -5.189 1.00 37.88 187 CYS A N 1
ATOM 1438 C CA . CYS A 1 187 ? -40.025 7.046 -5.301 1.00 37.88 187 CYS A CA 1
ATOM 1439 C C . CYS A 1 187 ? -40.263 8.526 -5.017 1.00 37.88 187 CYS A C 1
ATOM 1441 O O . CYS A 1 187 ? -40.545 8.921 -3.888 1.00 37.88 187 CYS A O 1
ATOM 1443 N N . GLN A 1 188 ? -40.166 9.341 -6.058 1.00 33.22 188 GLN A N 1
ATOM 1444 C CA . GLN A 1 188 ? -41.137 10.402 -6.285 1.00 33.22 188 GLN A CA 1
ATOM 1445 C C . GLN A 1 188 ? -41.153 10.692 -7.786 1.00 33.22 188 GLN A C 1
ATOM 1447 O O . GLN A 1 188 ? -40.106 10.835 -8.413 1.00 33.22 188 GLN A O 1
ATOM 1452 N N . VAL A 1 189 ? -42.376 10.594 -8.299 1.00 36.34 189 VAL A N 1
ATOM 1453 C CA . VAL A 1 189 ? -42.845 10.613 -9.688 1.00 36.34 189 VAL A CA 1
ATOM 1454 C C . VAL A 1 189 ? -42.509 11.926 -10.382 1.00 36.34 189 VAL A C 1
ATOM 1456 O O . VAL A 1 189 ? -42.595 12.972 -9.700 1.00 36.34 189 VAL A O 1
#

Organism: Stenotrophomonas maltophilia (NCBI:txid40324)

Secondary structure (DSSP, 8-state):
----------TT--HHHHHHHHHHHHHHHTT--HHHHHHHHHHHHHHHHHHHTSS--B--B---SS-----HHHHHHHHHHHHHHHHHHHHHT-S-HHHHHHHHHHHHHHHHHHHTTB--B---THHHHHHHHHHHHHHHHHTT--HHHHHHHTTS-HHHHHHHHHHHHHHHHHHHHHHHHHTTSS---

Foldseek 3Di:
DDDPPDDDDDQPDAPLNVLLVLQQVLVVVLVFDNVLSNVLSVQLSVVLQVVQPHDGFDFDPDDDPPPDPPDPVVVVSLVSSLVSSLVSCVVVVRDDPVSSVVSSVSSSVVSCVVCVRTPTDRPDVCNVVLLVLLVVLLVVVVVVDDLVVSCVVVVHDSVSSVVSPVSNVVVVVVVVVVVVVVPPPPDDD

InterPro domains:
  IPR013324 RNA polymerase sigma factor, region 3/4-like [SSF88659] (141-174)
  IPR036388 Winged helix-like DNA-binding domain superfamily [G3DSA:1.10.10.10] (136-187)

pLDDT: mean 70.29, std 20.06, range [28.73, 92.69]

Radius of gyration: 22.38 Å; chains: 1; bounding box: 64×38×57 Å

Sequence (189 aa):
MNVIWSKSVSANRTFFDEVTDVIRLVLSSADVAHADALAVSRQVCRRIKSQFGGSTIYLPTNRSKAGGHASKLGMELLDLVEDELSHQLRQAALLDDLELAAATEDVRQELLARCCSLCIYVPSGQRDAALARALQAHSHLQNNKSRSEIATMLNVSTQAVCKMIRRAEKHLQATNKLKDGEHHKECQV